Protein AF-A0A0Q7AP62-F1 (afdb_monomer_lite)

Structure (mmCIF, N/CA/C/O backbone):
data_AF-A0A0Q7AP62-F1
#
_entry.id   AF-A0A0Q7AP62-F1
#
loop_
_atom_site.group_PDB
_atom_site.id
_atom_site.type_symbol
_atom_site.label_atom_id
_atom_site.label_alt_id
_atom_site.label_comp_id
_atom_site.label_asym_id
_atom_site.label_entity_id
_atom_site.label_seq_id
_atom_site.pdbx_PDB_ins_code
_atom_site.Cartn_x
_atom_site.Cartn_y
_atom_site.Cartn_z
_atom_site.occupancy
_atom_site.B_iso_or_equiv
_atom_site.auth_seq_id
_atom_site.auth_comp_id
_atom_site.auth_asym_id
_atom_site.auth_atom_id
_atom_site.pdbx_PDB_model_num
ATOM 1 N N . MET A 1 1 ? -3.784 8.612 9.916 1.00 64.81 1 MET A N 1
ATOM 2 C CA . MET A 1 1 ? -4.333 7.906 11.102 1.00 64.81 1 MET A CA 1
ATOM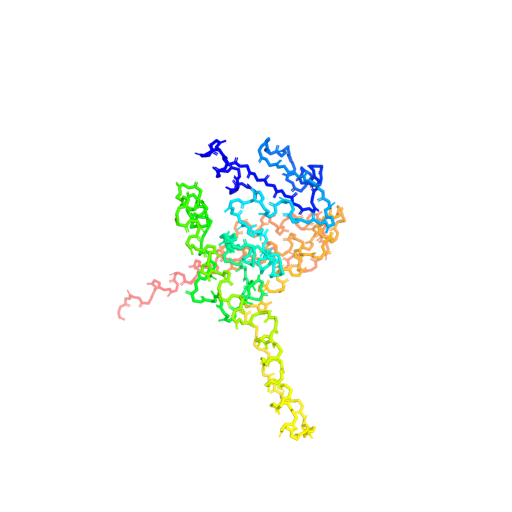 3 C C . MET A 1 1 ? -5.744 8.341 11.485 1.00 64.81 1 MET A C 1
ATOM 5 O O . MET A 1 1 ? -6.526 7.459 11.807 1.00 64.81 1 MET A O 1
ATOM 9 N N . ALA A 1 2 ? -6.120 9.628 11.392 1.00 78.25 2 ALA A N 1
ATOM 10 C CA . ALA A 1 2 ? -7.515 10.055 11.613 1.00 78.25 2 ALA A CA 1
ATOM 11 C C . ALA A 1 2 ? -8.532 9.243 10.777 1.00 78.25 2 ALA A C 1
ATOM 13 O O . ALA A 1 2 ? -9.542 8.788 11.300 1.00 78.25 2 ALA A O 1
ATOM 14 N N . THR A 1 3 ? -8.189 8.947 9.521 1.00 86.56 3 THR A N 1
ATOM 15 C CA . THR A 1 3 ? -8.929 8.066 8.602 1.00 86.56 3 THR A CA 1
ATOM 16 C C . THR A 1 3 ? -9.290 6.707 9.197 1.00 86.56 3 THR A C 1
ATOM 18 O O . THR A 1 3 ? -10.450 6.301 9.226 1.00 86.56 3 THR A O 1
ATOM 21 N N . VAL A 1 4 ? -8.276 5.990 9.686 1.00 88.00 4 VAL A N 1
ATOM 22 C CA . VAL A 1 4 ? -8.420 4.641 10.235 1.00 88.00 4 VAL A CA 1
ATOM 23 C C . VAL A 1 4 ? -9.237 4.694 11.514 1.00 88.00 4 VAL A C 1
ATOM 25 O O . VAL A 1 4 ? -10.117 3.868 11.710 1.00 88.00 4 VAL A O 1
ATOM 28 N N . GLU A 1 5 ? -8.999 5.676 12.377 1.00 90.06 5 GLU A N 1
ATOM 29 C CA . GLU A 1 5 ? -9.791 5.821 13.597 1.00 90.06 5 GLU A CA 1
ATOM 30 C C . GLU A 1 5 ? -11.261 6.105 13.297 1.00 90.06 5 GLU A C 1
ATOM 32 O O . GLU A 1 5 ? -12.128 5.513 13.934 1.00 90.06 5 GLU A O 1
ATOM 37 N N . ASN A 1 6 ? -11.560 6.925 12.288 1.00 90.62 6 ASN A N 1
ATOM 38 C CA . ASN A 1 6 ? -12.931 7.145 11.828 1.00 90.62 6 ASN A CA 1
ATOM 39 C C . ASN A 1 6 ? -13.575 5.845 11.325 1.00 90.62 6 ASN A C 1
ATOM 41 O O . ASN A 1 6 ? -14.739 5.578 11.627 1.00 90.62 6 ASN A O 1
ATOM 45 N N . LEU A 1 7 ? -12.826 5.011 10.596 1.00 93.12 7 LEU A N 1
ATOM 46 C CA . LEU A 1 7 ? -13.281 3.684 10.171 1.00 93.12 7 LEU A CA 1
ATOM 47 C C . LEU A 1 7 ? -13.565 2.767 11.359 1.00 93.12 7 LEU A C 1
ATOM 49 O O . LEU A 1 7 ? -14.641 2.174 11.424 1.00 93.12 7 LEU A O 1
ATOM 53 N N . LEU A 1 8 ? -12.630 2.679 12.305 1.00 95.56 8 LEU A N 1
ATOM 54 C CA . LEU A 1 8 ? -12.779 1.854 13.497 1.00 95.56 8 LEU A CA 1
ATOM 55 C C . LEU A 1 8 ? -13.981 2.334 14.316 1.00 95.56 8 LEU A C 1
ATOM 57 O O . LEU A 1 8 ? -14.835 1.526 14.667 1.00 95.56 8 LEU A O 1
ATOM 61 N N . ASN A 1 9 ? -14.109 3.631 14.588 1.00 94.88 9 ASN A N 1
ATOM 62 C CA . ASN A 1 9 ? -15.236 4.195 15.337 1.00 94.88 9 ASN A CA 1
ATOM 63 C C . ASN A 1 9 ? -16.593 3.920 14.670 1.00 94.88 9 ASN A C 1
ATOM 65 O O . ASN A 1 9 ? -17.581 3.717 15.371 1.00 94.88 9 ASN A O 1
ATOM 69 N N . ALA A 1 10 ? -16.638 3.874 13.336 1.00 93.75 10 ALA A N 1
ATOM 70 C CA . ALA A 1 10 ? -17.860 3.608 12.582 1.00 93.75 10 ALA A CA 1
ATOM 71 C C . ALA A 1 10 ? -18.273 2.122 12.542 1.00 93.75 10 ALA A C 1
ATOM 73 O O . ALA A 1 10 ? -19.449 1.835 12.317 1.00 93.75 10 ALA A O 1
ATOM 74 N N . ASP A 1 11 ? -17.348 1.177 12.733 1.00 94.69 11 ASP A N 1
ATOM 75 C CA . ASP A 1 11 ? -17.650 -0.261 12.776 1.00 94.69 11 ASP A CA 1
ATOM 76 C C . ASP A 1 11 ? -16.858 -0.942 13.899 1.00 94.69 11 ASP A C 1
ATOM 78 O O . ASP A 1 11 ? -15.639 -1.119 13.826 1.00 94.69 11 ASP A O 1
ATOM 82 N N . SER A 1 12 ? -17.568 -1.342 14.958 1.00 95.00 12 SER A N 1
ATOM 83 C CA . SER A 1 12 ? -16.989 -1.952 16.161 1.00 95.00 12 SER A CA 1
ATOM 84 C C . SER A 1 12 ? -16.307 -3.298 15.906 1.00 95.00 12 SER A C 1
ATOM 86 O O . SER A 1 12 ? -15.486 -3.714 16.720 1.00 95.00 12 SER A O 1
ATOM 88 N N . ARG A 1 13 ? -16.603 -3.958 14.781 1.00 94.44 13 ARG A N 1
ATOM 89 C CA . ARG A 1 13 ? -16.035 -5.263 14.412 1.00 94.44 13 ARG A CA 1
ATOM 90 C C . ARG A 1 13 ? -14.663 -5.142 13.757 1.00 94.44 13 ARG A C 1
ATOM 92 O O . ARG A 1 13 ? -13.969 -6.143 13.623 1.00 94.44 13 ARG A O 1
ATOM 99 N N . LEU A 1 14 ? -14.274 -3.941 13.324 1.00 96.94 14 LEU A N 1
ATOM 100 C CA . LEU A 1 14 ? -12.982 -3.720 12.685 1.00 96.94 14 LEU A CA 1
ATOM 101 C C . LEU A 1 14 ? -11.859 -3.663 13.718 1.00 96.94 14 LEU A C 1
ATOM 103 O O . LEU A 1 14 ? -11.960 -2.971 14.737 1.00 96.94 14 LEU A O 1
ATOM 107 N N . HIS A 1 15 ? -10.775 -4.365 13.403 1.00 97.50 15 HIS A N 1
ATOM 108 C CA . HIS A 1 15 ? -9.503 -4.354 14.111 1.00 97.50 15 HIS A CA 1
ATOM 109 C C . HIS A 1 15 ? -8.393 -4.132 13.081 1.00 97.50 15 HIS A C 1
ATOM 111 O O . HIS A 1 15 ? -8.418 -4.736 12.011 1.00 97.50 15 HIS A O 1
ATOM 117 N N . LEU A 1 16 ? -7.429 -3.269 13.398 1.00 96.62 16 LEU A N 1
ATOM 118 C CA . LEU A 1 16 ? -6.257 -3.039 12.557 1.00 96.62 16 LEU A CA 1
ATOM 119 C C . LEU A 1 16 ? -5.038 -3.680 13.208 1.00 96.62 16 LEU A C 1
ATOM 121 O O . LEU A 1 16 ? -4.735 -3.376 14.356 1.00 96.62 16 LEU A O 1
ATOM 125 N N . TYR A 1 17 ? -4.312 -4.504 12.462 1.00 96.69 17 TYR A N 1
ATOM 126 C CA . TYR A 1 17 ? -3.010 -5.022 12.870 1.00 96.69 17 TYR A CA 1
ATOM 127 C C . TYR A 1 17 ? -1.920 -4.311 12.075 1.00 96.69 17 TYR A C 1
ATOM 129 O O . TYR A 1 17 ? -1.925 -4.347 10.845 1.00 96.69 17 TYR A O 1
ATOM 137 N N . VAL A 1 18 ? -0.997 -3.660 12.779 1.00 94.69 18 VAL A N 1
ATOM 138 C CA . VAL A 1 18 ? 0.147 -2.965 12.186 1.00 94.69 18 VAL A CA 1
ATOM 139 C C . VAL A 1 18 ? 1.398 -3.780 12.462 1.00 94.69 18 VAL A C 1
ATOM 141 O O . VAL A 1 18 ? 1.852 -3.887 13.603 1.00 94.69 18 VAL A O 1
ATOM 144 N N . ILE A 1 19 ? 1.940 -4.371 11.402 1.00 93.69 19 ILE A N 1
ATOM 145 C CA . ILE A 1 19 ? 3.158 -5.177 11.443 1.00 93.69 19 ILE A CA 1
ATOM 146 C C . ILE A 1 19 ? 4.353 -4.274 11.133 1.00 93.69 19 ILE A C 1
ATOM 148 O O . ILE A 1 19 ? 4.316 -3.515 10.170 1.00 93.69 19 ILE A O 1
ATOM 152 N N . GLY A 1 20 ? 5.415 -4.387 11.927 1.00 91.94 20 GLY A N 1
ATOM 153 C CA . GLY A 1 20 ? 6.647 -3.607 11.786 1.00 91.94 20 GLY A CA 1
ATOM 154 C C . GLY A 1 20 ? 6.722 -2.359 12.666 1.00 91.94 20 GLY A C 1
ATOM 155 O O . GLY A 1 20 ? 7.734 -1.673 12.628 1.00 91.94 20 GLY A O 1
ATOM 156 N N . GLU A 1 21 ? 5.699 -2.081 13.477 1.00 92.00 21 GLU A N 1
ATOM 157 C CA . GLU A 1 21 ? 5.634 -0.883 14.325 1.00 92.00 21 GLU A CA 1
ATOM 158 C C . GLU A 1 21 ? 5.244 -1.249 15.763 1.00 92.00 21 GLU A C 1
ATOM 160 O O . GLU A 1 21 ? 4.511 -2.222 15.975 1.00 92.00 21 GLU A O 1
ATOM 165 N N . THR A 1 22 ? 5.724 -0.489 16.754 1.00 93.00 22 THR A N 1
ATOM 166 C CA . THR A 1 22 ? 5.348 -0.681 18.169 1.00 93.00 22 THR A CA 1
ATOM 167 C C . THR A 1 22 ? 4.281 0.328 18.605 1.00 93.00 22 THR A C 1
ATOM 169 O O . THR A 1 22 ? 4.158 1.397 17.998 1.00 93.00 22 THR A O 1
ATOM 172 N N . PRO A 1 23 ? 3.499 0.041 19.665 1.00 90.56 23 PRO A N 1
ATOM 173 C CA . PRO A 1 23 ? 2.543 1.009 20.199 1.00 90.56 23 PRO A CA 1
ATOM 174 C C . PRO A 1 23 ? 3.204 2.337 20.586 1.00 90.56 23 PRO A C 1
ATOM 176 O O . PRO A 1 23 ? 2.624 3.394 20.359 1.00 90.56 23 PRO A O 1
ATOM 179 N N . GLU A 1 24 ? 4.421 2.296 21.134 1.00 90.25 24 GLU A N 1
ATOM 180 C CA . GLU A 1 24 ? 5.185 3.478 21.539 1.00 90.25 24 GLU A CA 1
ATOM 181 C C . GLU A 1 24 ? 5.656 4.282 20.326 1.00 90.25 24 GLU A C 1
ATOM 183 O O . GLU A 1 24 ? 5.508 5.504 20.315 1.00 90.25 24 GLU A O 1
ATOM 188 N N . GLY A 1 25 ? 6.179 3.607 19.295 1.00 88.19 25 GLY A N 1
ATOM 189 C CA . GLY A 1 25 ? 6.592 4.241 18.043 1.00 88.19 25 GLY A CA 1
ATOM 190 C C . GLY A 1 25 ? 5.417 4.931 17.358 1.00 88.19 25 GLY A C 1
ATOM 191 O O . GLY A 1 25 ? 5.495 6.112 17.008 1.00 88.19 25 GLY A O 1
ATOM 192 N N . MET A 1 26 ? 4.275 4.245 17.288 1.00 87.12 26 MET A N 1
ATOM 193 C CA . MET A 1 26 ? 3.052 4.810 16.728 1.00 87.12 26 MET A CA 1
ATOM 194 C C . MET A 1 26 ? 2.481 5.950 17.582 1.00 87.12 26 MET A C 1
ATOM 196 O O . MET A 1 26 ? 2.103 6.989 17.041 1.00 87.12 26 MET A O 1
ATOM 200 N N . ALA A 1 27 ? 2.444 5.810 18.909 1.00 86.88 27 ALA A N 1
ATOM 201 C CA . ALA A 1 27 ? 1.982 6.872 19.804 1.00 86.88 27 ALA A CA 1
ATOM 202 C C . ALA A 1 27 ? 2.854 8.129 19.685 1.00 86.88 27 ALA A C 1
ATOM 204 O O . ALA A 1 27 ? 2.336 9.247 19.642 1.00 86.88 27 ALA A O 1
ATOM 205 N N . HIS A 1 28 ? 4.172 7.948 19.578 1.00 85.12 28 HIS A N 1
ATOM 206 C CA . HIS A 1 28 ? 5.119 9.033 19.351 1.00 85.12 28 HIS A CA 1
ATOM 207 C C . HIS A 1 28 ? 4.856 9.740 18.014 1.00 85.12 28 HIS A C 1
ATOM 209 O O . HIS A 1 28 ? 4.752 10.965 17.986 1.00 85.12 28 HIS A O 1
ATOM 215 N N . GLN A 1 29 ? 4.675 8.989 16.921 1.00 80.19 29 GLN A N 1
ATOM 216 C CA . GLN A 1 29 ? 4.326 9.550 15.607 1.00 80.19 29 GLN A CA 1
ATOM 217 C C . GLN A 1 29 ? 2.992 10.314 15.63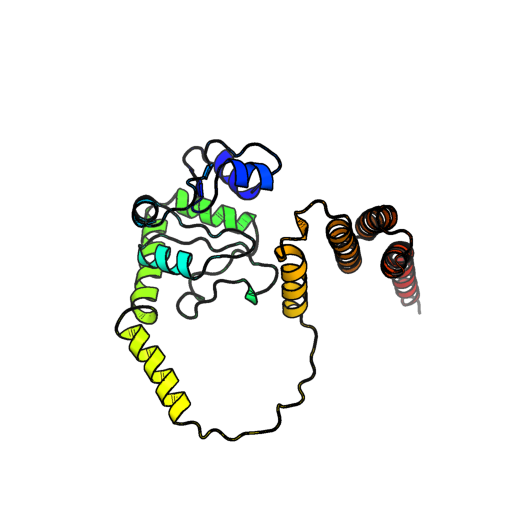2 1.00 80.19 29 GLN A C 1
ATOM 219 O O . GLN A 1 29 ? 2.841 11.326 14.947 1.00 80.19 29 GLN A O 1
ATOM 224 N N . LEU A 1 30 ? 2.022 9.848 16.423 1.00 82.06 30 LEU A N 1
ATOM 225 C CA . LEU A 1 30 ? 0.700 10.464 16.530 1.00 82.06 30 LEU A CA 1
ATOM 226 C C . LEU A 1 30 ? 0.635 11.640 17.508 1.00 82.06 30 LEU A C 1
ATOM 228 O O . LEU A 1 30 ? -0.323 12.412 17.451 1.00 82.06 30 LEU A O 1
ATOM 232 N N . GLY A 1 31 ? 1.599 11.758 18.423 1.00 85.75 31 GLY A N 1
ATOM 233 C CA . GLY A 1 31 ? 1.552 12.707 19.536 1.00 85.75 31 GLY A CA 1
ATOM 234 C C . GLY A 1 31 ? 0.419 12.432 20.535 1.00 85.75 31 GLY A C 1
ATOM 235 O O . GLY A 1 31 ? 0.019 13.334 21.270 1.00 85.75 31 GLY A O 1
ATOM 236 N N . ARG A 1 32 ? -0.141 11.215 20.541 1.00 86.75 32 ARG A N 1
ATOM 237 C CA . ARG A 1 32 ? -1.261 10.790 21.402 1.00 86.75 32 ARG A CA 1
ATOM 238 C C . ARG A 1 32 ? -1.326 9.268 21.514 1.00 86.75 32 ARG A C 1
ATOM 240 O O . ARG A 1 32 ? -0.635 8.562 20.787 1.00 86.75 32 ARG A O 1
ATOM 247 N N . SER A 1 33 ? -2.178 8.761 22.404 1.00 87.50 33 SER A N 1
ATOM 248 C CA . SER A 1 33 ? -2.395 7.321 22.542 1.00 87.50 33 SER A CA 1
ATOM 249 C C . SER A 1 33 ? -3.018 6.707 21.286 1.00 87.50 33 SER A C 1
ATOM 251 O O . SER A 1 33 ? -3.865 7.306 20.618 1.00 87.50 33 SER A O 1
ATOM 253 N N . VAL A 1 34 ? -2.593 5.480 20.992 1.00 91.81 34 VAL A N 1
ATOM 254 C CA . VAL A 1 34 ? -3.107 4.665 19.891 1.00 91.81 34 VAL A CA 1
ATOM 255 C C . VAL A 1 34 ? -4.520 4.175 20.226 1.00 91.81 34 VAL A C 1
ATOM 257 O O . VAL A 1 34 ? -4.823 3.839 21.371 1.00 91.81 34 VAL A O 1
ATOM 260 N N . HIS A 1 35 ? -5.401 4.136 19.226 1.00 94.69 35 HIS A N 1
ATOM 261 C CA . HIS A 1 35 ? -6.761 3.628 19.387 1.00 94.69 35 HIS A CA 1
ATOM 262 C C . HIS A 1 35 ? -6.752 2.143 19.827 1.00 94.69 35 HIS A C 1
ATOM 264 O O . HIS A 1 35 ? -6.006 1.353 19.251 1.00 94.69 35 HIS A O 1
ATOM 270 N N . PRO A 1 36 ? -7.609 1.701 20.772 1.00 95.62 36 PRO A N 1
ATOM 271 C CA . PRO A 1 36 ? -7.514 0.373 21.409 1.00 95.62 36 PRO A CA 1
ATOM 272 C C . PRO A 1 36 ? -7.726 -0.827 20.471 1.00 95.62 36 PRO A C 1
ATOM 274 O O . PRO A 1 36 ? -7.451 -1.964 20.842 1.00 95.62 36 PRO A O 1
ATOM 277 N N . ARG A 1 37 ? -8.244 -0.593 19.260 1.00 96.81 37 ARG A N 1
ATOM 278 C CA . ARG A 1 37 ? -8.394 -1.615 18.204 1.00 96.81 37 ARG A CA 1
ATOM 279 C C . ARG A 1 37 ? -7.313 -1.553 17.121 1.00 96.81 37 ARG A C 1
ATOM 281 O O . ARG A 1 37 ? -7.454 -2.216 16.098 1.00 96.81 37 ARG A O 1
ATOM 288 N N . ILE A 1 38 ? -6.268 -0.756 17.333 1.00 96.12 38 ILE A N 1
ATOM 289 C CA . ILE A 1 38 ? -5.041 -0.777 16.537 1.00 96.12 38 ILE A CA 1
ATOM 290 C C . ILE A 1 38 ? -3.997 -1.568 17.331 1.00 96.12 38 ILE A C 1
ATOM 292 O O . ILE A 1 38 ? -3.561 -1.152 18.402 1.00 96.12 38 ILE A O 1
ATOM 296 N N . HIS A 1 39 ? -3.606 -2.714 16.790 1.00 96.12 39 HIS A N 1
ATOM 297 C CA . HIS A 1 39 ? -2.686 -3.672 17.391 1.00 96.12 39 HIS A CA 1
ATOM 298 C C . HIS A 1 39 ? -1.336 -3.546 16.694 1.00 96.12 39 HIS A C 1
ATOM 300 O O . HIS A 1 39 ? -1.153 -4.045 15.585 1.00 96.12 39 HIS A O 1
ATOM 306 N N . CYS A 1 40 ? -0.401 -2.843 17.324 1.00 95.75 40 CYS A N 1
ATOM 307 C CA . CYS A 1 40 ? 0.969 -2.726 16.832 1.00 95.75 40 CYS A CA 1
ATOM 308 C C . CYS A 1 40 ? 1.771 -3.926 17.343 1.00 95.75 40 CYS A C 1
ATOM 310 O O . CYS A 1 40 ? 1.940 -4.078 18.553 1.00 95.75 40 CYS A O 1
ATOM 312 N N . VAL A 1 41 ? 2.215 -4.800 16.439 1.00 95.19 41 VAL A N 1
ATOM 313 C CA . VAL A 1 41 ? 2.811 -6.102 16.804 1.00 95.19 41 VAL A CA 1
ATOM 314 C C . VAL A 1 41 ? 4.336 -6.134 16.691 1.00 95.19 41 VAL A C 1
ATOM 316 O O . VAL A 1 41 ? 4.948 -7.178 16.901 1.00 95.19 41 VAL A O 1
ATOM 319 N N . GLY A 1 42 ? 4.959 -4.995 16.381 1.00 94.25 42 GLY A N 1
ATOM 320 C CA . GLY A 1 42 ? 6.396 -4.889 16.157 1.00 94.25 42 GLY A CA 1
ATOM 321 C C . GLY A 1 42 ? 6.859 -5.647 14.914 1.00 94.25 42 GLY A C 1
ATOM 322 O O . GLY A 1 42 ? 6.065 -6.042 14.056 1.00 94.25 42 GLY A O 1
ATOM 323 N N . THR A 1 43 ? 8.170 -5.835 14.800 1.00 94.31 43 THR A N 1
ATOM 324 C CA . THR A 1 43 ? 8.780 -6.567 13.686 1.00 94.31 43 THR A CA 1
ATOM 325 C C . THR A 1 43 ? 8.481 -8.057 13.792 1.00 94.31 43 THR A C 1
ATOM 327 O O . THR A 1 43 ? 8.801 -8.699 14.791 1.00 94.31 43 THR A O 1
ATOM 330 N N . VAL A 1 44 ? 7.921 -8.623 12.724 1.00 94.69 44 VAL A N 1
ATOM 331 C CA . VAL A 1 44 ? 7.590 -10.045 12.622 1.00 94.69 44 VAL A CA 1
ATOM 332 C C . VAL A 1 44 ? 8.353 -10.636 11.441 1.00 94.69 44 VAL A C 1
ATOM 334 O O . VAL A 1 44 ? 8.250 -10.129 10.328 1.00 94.69 44 VAL A O 1
ATOM 337 N N . VAL A 1 45 ? 9.116 -11.705 11.684 1.00 93.44 45 VAL A N 1
ATOM 338 C CA . VAL A 1 45 ? 9.909 -12.379 10.638 1.00 93.44 45 VAL A CA 1
ATOM 339 C C . VAL A 1 45 ? 9.011 -13.157 9.676 1.00 93.44 45 VAL A C 1
ATOM 341 O O . VAL A 1 45 ? 9.192 -13.070 8.466 1.00 93.44 45 VAL A O 1
ATOM 344 N N . ASP A 1 46 ? 8.032 -13.892 10.208 1.00 94.25 46 ASP A N 1
ATOM 345 C CA . ASP A 1 46 ? 7.053 -14.637 9.416 1.00 94.25 46 ASP A CA 1
ATOM 346 C C . ASP A 1 46 ? 5.644 -14.075 9.625 1.00 94.25 46 ASP A C 1
ATOM 348 O O . ASP A 1 46 ? 5.012 -14.255 10.667 1.00 94.25 46 ASP A O 1
ATOM 352 N N . THR A 1 47 ? 5.141 -13.383 8.608 1.00 94.19 47 THR A N 1
ATOM 353 C CA . THR A 1 47 ? 3.821 -12.743 8.618 1.00 94.19 47 THR A CA 1
ATOM 354 C C . THR A 1 47 ? 2.703 -13.660 8.118 1.00 94.19 47 THR A C 1
ATOM 356 O O . THR A 1 47 ? 1.550 -13.229 8.040 1.00 94.19 47 THR A O 1
ATOM 359 N N . THR A 1 48 ? 2.996 -14.931 7.821 1.00 94.56 48 THR A N 1
ATOM 360 C CA . THR A 1 48 ? 2.028 -15.907 7.294 1.00 94.56 48 THR A CA 1
ATOM 361 C C . THR A 1 48 ? 0.800 -16.050 8.189 1.00 94.56 48 THR A C 1
ATOM 363 O O . THR A 1 48 ? -0.323 -16.028 7.688 1.00 94.56 48 THR A O 1
ATOM 366 N N . GLY A 1 49 ? 0.988 -16.124 9.511 1.00 95.50 49 GLY A N 1
ATOM 367 C CA . GLY A 1 49 ? -0.125 -16.225 10.461 1.00 95.50 49 GLY A CA 1
ATOM 368 C C . GLY A 1 49 ? -1.061 -15.014 10.418 1.00 95.50 49 GLY A C 1
ATOM 369 O O . GLY A 1 49 ? -2.279 -15.172 10.440 1.00 95.50 49 GLY A O 1
ATOM 370 N N . TYR A 1 50 ? -0.503 -13.809 10.270 1.00 95.81 50 TYR A N 1
ATOM 371 C CA . TYR A 1 50 ? -1.297 -12.587 10.133 1.00 95.81 50 TYR A CA 1
ATOM 372 C C . TYR A 1 50 ? -2.058 -12.557 8.814 1.00 95.81 50 TYR A C 1
ATOM 374 O O . TYR A 1 50 ? -3.235 -12.223 8.813 1.00 95.81 50 TYR A O 1
ATOM 382 N N . ARG A 1 51 ? -1.423 -12.955 7.706 1.00 94.81 51 ARG A N 1
ATOM 383 C CA . ARG A 1 51 ? -2.090 -13.050 6.398 1.00 94.81 51 ARG A CA 1
ATOM 384 C C . ARG A 1 51 ? -3.236 -14.055 6.426 1.00 94.81 51 ARG A C 1
ATOM 386 O O . ARG A 1 51 ? -4.324 -13.737 5.972 1.00 94.81 51 ARG A O 1
ATOM 393 N N . ALA A 1 52 ? -3.022 -15.230 7.014 1.00 94.62 52 ALA A N 1
ATOM 394 C CA . ALA A 1 52 ? -4.054 -16.259 7.125 1.00 94.62 52 ALA A CA 1
ATOM 395 C C . ALA A 1 52 ? -5.275 -15.806 7.948 1.00 94.62 52 ALA A C 1
ATOM 397 O O . ALA A 1 52 ? -6.388 -16.250 7.679 1.00 94.62 52 ALA A O 1
ATOM 398 N N . ALA A 1 53 ? -5.070 -14.928 8.933 1.00 95.81 53 ALA A N 1
ATOM 399 C CA . ALA A 1 53 ? -6.133 -14.364 9.763 1.00 95.81 53 ALA A CA 1
ATOM 400 C C . ALA A 1 53 ? -6.710 -13.038 9.225 1.00 95.81 53 ALA A C 1
ATOM 402 O O . ALA A 1 53 ? -7.632 -12.487 9.821 1.00 95.81 53 ALA A O 1
ATOM 403 N N . CYS A 1 54 ? -6.157 -12.491 8.141 1.00 96.50 54 CYS A N 1
ATOM 404 C CA . CYS A 1 54 ? -6.496 -11.167 7.636 1.00 96.50 54 CYS A CA 1
ATOM 405 C C . CYS A 1 54 ? -7.668 -11.226 6.648 1.00 96.50 54 CYS A C 1
ATOM 407 O O . CYS A 1 54 ? -7.604 -11.918 5.634 1.00 96.50 54 CYS A O 1
ATOM 409 N N . ASP A 1 55 ? -8.720 -10.447 6.910 1.00 97.94 55 ASP A N 1
ATOM 410 C CA . ASP A 1 55 ? -9.846 -10.288 5.980 1.00 97.94 55 ASP A CA 1
ATOM 411 C C . ASP A 1 55 ? -9.531 -9.352 4.806 1.00 97.94 55 ASP A C 1
ATOM 413 O O . ASP A 1 55 ? -10.057 -9.538 3.709 1.00 97.94 55 ASP A O 1
ATOM 417 N N . ILE A 1 56 ? -8.756 -8.291 5.057 1.00 97.81 56 ILE A N 1
ATOM 418 C CA . ILE A 1 56 ? -8.475 -7.205 4.109 1.00 97.81 56 ILE A CA 1
ATOM 419 C C . ILE A 1 56 ? -7.070 -6.676 4.379 1.00 97.81 56 ILE A C 1
ATOM 421 O O . ILE A 1 56 ? -6.782 -6.215 5.486 1.00 97.81 56 ILE A O 1
ATOM 425 N N . TYR A 1 57 ? -6.221 -6.671 3.355 1.00 96.88 57 TYR A N 1
ATOM 426 C CA . TYR A 1 57 ? -4.951 -5.960 3.405 1.00 96.88 57 TYR A CA 1
ATOM 427 C C . TYR A 1 57 ? -5.178 -4.512 2.968 1.00 96.88 57 TYR A C 1
ATOM 429 O O . TYR A 1 57 ? -5.748 -4.260 1.908 1.00 96.88 57 TYR A O 1
ATOM 437 N N . ILE A 1 58 ? -4.743 -3.556 3.783 1.00 94.62 58 ILE A N 1
ATOM 438 C CA . ILE A 1 58 ? -4.812 -2.134 3.448 1.00 94.62 58 ILE A CA 1
ATOM 439 C C . ILE A 1 58 ? -3.399 -1.572 3.391 1.00 94.62 58 ILE A C 1
ATOM 441 O O . ILE A 1 58 ? -2.579 -1.841 4.271 1.00 94.62 58 ILE A O 1
ATOM 445 N N . GLU A 1 59 ? -3.106 -0.791 2.362 1.00 90.81 59 GLU A N 1
ATOM 446 C CA . GLU A 1 59 ? -1.830 -0.095 2.286 1.00 90.81 59 GLU A CA 1
ATOM 447 C C . GLU A 1 59 ? -1.832 1.157 3.163 1.00 90.81 59 GLU A C 1
ATOM 449 O O . GLU A 1 59 ? -2.841 1.861 3.300 1.00 90.81 59 GLU A O 1
ATOM 454 N N . SER A 1 60 ? -0.671 1.436 3.750 1.00 80.69 60 SER A N 1
ATOM 455 C CA . SER A 1 60 ? -0.394 2.673 4.469 1.00 80.69 60 SER A CA 1
ATOM 456 C C . SER A 1 60 ? -0.184 3.841 3.505 1.00 80.69 60 SER A C 1
ATOM 458 O O . SER A 1 60 ? 0.376 3.688 2.428 1.00 80.69 60 SER A O 1
ATOM 460 N N . PHE A 1 61 ? -0.580 5.040 3.924 1.00 71.19 61 PHE A N 1
ATOM 461 C CA . PHE A 1 61 ? -0.212 6.296 3.268 1.00 71.19 61 PHE A CA 1
ATOM 462 C C . PHE A 1 61 ? 1.039 6.885 3.958 1.00 71.19 61 PHE A C 1
ATOM 464 O O . PHE A 1 61 ? 1.112 6.790 5.187 1.00 71.19 61 PHE A O 1
ATOM 471 N N . PRO A 1 62 ? 2.000 7.514 3.244 1.00 67.12 62 PRO A N 1
ATOM 472 C CA . PRO A 1 62 ? 1.933 7.969 1.848 1.00 67.12 62 PRO A CA 1
ATOM 473 C C . PRO A 1 62 ? 2.417 6.989 0.777 1.00 67.12 62 PRO A C 1
ATOM 475 O O . PRO A 1 62 ? 2.294 7.315 -0.399 1.00 67.12 62 PRO A O 1
ATOM 478 N N . PHE A 1 63 ? 2.948 5.822 1.142 1.00 72.31 63 PHE A N 1
ATOM 479 C CA . PHE A 1 63 ? 3.358 4.816 0.165 1.00 72.31 63 PHE A CA 1
ATOM 480 C C . PHE A 1 63 ? 2.948 3.411 0.598 1.00 72.31 63 PHE A C 1
ATOM 482 O O . PHE A 1 63 ? 3.078 3.015 1.762 1.00 72.31 63 PHE A O 1
ATOM 489 N N . GLY A 1 64 ? 2.457 2.672 -0.391 1.00 77.31 64 GLY A N 1
ATOM 490 C CA . GLY A 1 64 ? 2.205 1.250 -0.298 1.00 77.31 64 GLY A CA 1
ATOM 491 C C . GLY A 1 64 ? 3.492 0.431 -0.339 1.00 77.31 64 GLY A C 1
ATOM 492 O O . GLY A 1 64 ? 4.570 0.932 -0.662 1.00 77.31 64 GLY A O 1
ATOM 493 N N . SER A 1 65 ? 3.382 -0.854 -0.023 1.00 85.62 65 SER A N 1
ATOM 494 C CA . SER A 1 65 ? 4.484 -1.803 -0.178 1.00 85.62 65 SER A CA 1
ATOM 495 C C . SER A 1 65 ? 4.117 -2.758 -1.297 1.00 85.62 65 SER A C 1
ATOM 497 O O . SER A 1 65 ? 3.326 -3.676 -1.087 1.00 85.62 65 SER A O 1
ATOM 499 N N . ASN A 1 66 ? 4.738 -2.568 -2.465 1.00 87.62 66 ASN A N 1
ATOM 500 C CA . ASN A 1 66 ? 4.558 -3.442 -3.626 1.00 87.62 66 ASN A CA 1
ATOM 501 C C . ASN A 1 66 ? 4.698 -4.919 -3.240 1.00 87.62 66 ASN A C 1
ATOM 503 O O . ASN A 1 66 ? 3.822 -5.728 -3.525 1.00 87.62 66 ASN A O 1
ATOM 507 N N . THR A 1 67 ? 5.764 -5.275 -2.521 1.00 90.19 67 THR A N 1
ATOM 508 C CA . THR A 1 67 ? 5.986 -6.657 -2.083 1.00 90.19 67 THR A CA 1
ATOM 509 C C . THR A 1 67 ? 4.869 -7.144 -1.163 1.00 90.19 67 THR A C 1
ATOM 511 O O . THR A 1 67 ? 4.311 -8.212 -1.400 1.00 90.19 67 THR A O 1
ATOM 514 N N . SER A 1 68 ? 4.485 -6.354 -0.157 1.00 91.69 68 SER A N 1
ATOM 515 C CA . SER A 1 68 ? 3.446 -6.759 0.797 1.00 91.69 68 SER A CA 1
ATOM 516 C C . SER A 1 68 ? 2.072 -6.900 0.135 1.00 91.69 68 SER A C 1
ATOM 518 O O . SER A 1 68 ? 1.331 -7.822 0.476 1.00 91.69 68 SER A O 1
ATOM 520 N N . LEU A 1 69 ? 1.753 -6.027 -0.826 1.00 93.38 69 LEU A N 1
ATOM 521 C CA . LEU A 1 69 ? 0.554 -6.096 -1.659 1.00 93.38 69 LEU A CA 1
ATOM 522 C C . LEU A 1 69 ? 0.524 -7.395 -2.461 1.00 93.38 69 LEU A C 1
ATOM 524 O O . LEU A 1 69 ? -0.472 -8.118 -2.414 1.00 93.38 69 LEU A O 1
ATOM 528 N N . LEU A 1 70 ? 1.617 -7.721 -3.161 1.00 93.62 70 LEU A N 1
ATOM 529 C CA . LEU A 1 70 ? 1.713 -8.950 -3.953 1.00 93.62 70 LEU A CA 1
ATOM 530 C C . LEU A 1 70 ? 1.590 -10.192 -3.076 1.00 93.62 70 LEU A C 1
ATOM 532 O O . LEU A 1 70 ? 0.904 -11.139 -3.446 1.00 93.62 70 LEU A O 1
ATOM 536 N N . GLU A 1 71 ? 2.219 -10.190 -1.904 1.00 94.25 71 GLU A N 1
ATOM 537 C CA . GLU A 1 71 ? 2.121 -11.294 -0.956 1.00 94.25 71 GLU A CA 1
ATOM 538 C C . GLU A 1 71 ? 0.691 -11.456 -0.426 1.00 94.25 71 GLU A C 1
ATOM 540 O O . GLU A 1 71 ? 0.175 -12.572 -0.412 1.00 94.25 71 GLU A O 1
ATOM 545 N N . ALA A 1 72 ? 0.011 -10.371 -0.045 1.00 95.62 72 ALA A N 1
ATOM 546 C CA . ALA A 1 72 ? -1.383 -10.431 0.397 1.00 95.62 72 ALA A CA 1
ATOM 547 C C . ALA A 1 72 ? -2.317 -10.947 -0.712 1.00 95.62 72 ALA A C 1
ATOM 549 O O . ALA A 1 72 ? -3.104 -11.872 -0.493 1.00 95.62 72 ALA A O 1
ATOM 550 N N . ALA A 1 73 ? -2.170 -10.415 -1.925 1.00 95.75 73 ALA A N 1
ATOM 551 C CA . ALA A 1 73 ? -2.932 -10.843 -3.090 1.00 95.75 73 ALA A CA 1
ATOM 552 C C . ALA A 1 73 ? -2.646 -12.308 -3.464 1.00 95.75 73 ALA A C 1
ATOM 554 O O . ALA A 1 73 ? -3.573 -13.058 -3.765 1.00 95.75 73 ALA A O 1
ATOM 555 N N . LEU A 1 74 ? -1.394 -12.773 -3.369 1.00 95.12 74 LEU A N 1
ATOM 556 C CA . LEU A 1 74 ? -1.056 -14.188 -3.551 1.00 95.12 74 LEU A CA 1
ATOM 557 C C . LEU A 1 74 ? -1.713 -15.072 -2.491 1.00 95.12 74 LEU A C 1
ATOM 559 O O . LEU A 1 74 ? -2.079 -16.197 -2.813 1.00 95.12 74 LEU A O 1
ATOM 563 N N . PHE A 1 75 ? -1.936 -14.586 -1.269 1.00 96.56 75 PHE A N 1
ATOM 564 C CA . PHE A 1 75 ? -2.727 -15.284 -0.249 1.00 96.56 75 PHE A CA 1
ATOM 565 C C . PHE A 1 75 ? -4.243 -15.271 -0.520 1.00 96.56 75 PHE A C 1
ATOM 567 O O . PHE A 1 75 ? -4.983 -15.949 0.185 1.00 96.56 75 PHE A O 1
ATOM 574 N N . GLY A 1 76 ? -4.710 -14.588 -1.571 1.00 97.12 76 GLY A N 1
ATOM 575 C CA . GLY A 1 76 ? -6.134 -14.454 -1.888 1.00 97.12 76 GLY A CA 1
ATOM 576 C C . GLY A 1 76 ? -6.855 -13.435 -1.007 1.00 97.12 76 GLY A C 1
ATOM 577 O O . GLY A 1 76 ? -8.076 -13.498 -0.882 1.00 97.12 76 GLY A O 1
ATOM 578 N N . ILE A 1 77 ? -6.113 -12.516 -0.385 1.00 98.25 77 ILE A N 1
ATOM 579 C CA . ILE A 1 77 ? -6.659 -11.453 0.460 1.00 98.25 77 ILE A CA 1
ATOM 580 C C . ILE A 1 77 ? -6.982 -10.252 -0.440 1.00 98.25 77 ILE A C 1
ATOM 582 O O . ILE A 1 77 ? -6.125 -9.852 -1.235 1.00 98.25 77 ILE A O 1
ATOM 586 N N . PRO A 1 78 ? -8.184 -9.653 -0.347 1.00 97.75 78 PRO A N 1
ATOM 587 C CA . PRO A 1 78 ? -8.481 -8.422 -1.067 1.00 97.75 78 PRO A CA 1
ATOM 588 C C . PRO A 1 78 ? -7.592 -7.277 -0.565 1.00 97.75 78 PRO A C 1
ATOM 590 O O . PRO A 1 78 ? -7.364 -7.131 0.639 1.00 97.75 78 PRO A O 1
ATOM 593 N N . VAL A 1 79 ? -7.120 -6.448 -1.496 1.00 96.12 79 VAL A N 1
ATOM 594 C CA . VAL A 1 79 ? -6.237 -5.314 -1.204 1.00 96.12 79 VAL A CA 1
ATOM 595 C C . VAL A 1 79 ? -6.977 -3.994 -1.394 1.00 96.12 79 VAL A C 1
ATOM 597 O O . VAL A 1 79 ? -7.652 -3.803 -2.401 1.00 96.12 79 VAL A O 1
ATOM 600 N N . VAL A 1 80 ? -6.814 -3.060 -0.455 1.00 95.12 80 VAL A N 1
ATOM 601 C CA . VAL A 1 80 ? -7.160 -1.647 -0.655 1.00 95.12 80 VAL A CA 1
ATOM 602 C C . VAL A 1 80 ? -5.863 -0.839 -0.739 1.00 95.12 80 VAL A C 1
ATOM 604 O O . VAL A 1 80 ? -5.188 -0.683 0.285 1.00 95.12 80 VAL A O 1
ATOM 607 N N . PRO A 1 81 ? -5.493 -0.340 -1.930 1.00 92.19 81 PRO A N 1
ATOM 608 C CA . PRO A 1 81 ? -4.263 0.414 -2.102 1.00 92.19 81 PRO A CA 1
ATOM 609 C C . PRO A 1 81 ? -4.383 1.795 -1.456 1.00 92.19 81 PRO A C 1
ATOM 611 O O . PRO A 1 81 ? -5.486 2.279 -1.176 1.00 92.19 81 PRO A O 1
ATOM 614 N N . ALA A 1 82 ? -3.244 2.434 -1.198 1.00 87.81 82 ALA A N 1
ATOM 615 C CA . ALA A 1 82 ? -3.222 3.733 -0.536 1.00 87.81 82 ALA A CA 1
ATOM 616 C C . ALA A 1 82 ? -3.998 4.771 -1.367 1.00 87.81 82 ALA A C 1
ATOM 618 O O . ALA A 1 82 ? -4.007 4.707 -2.599 1.00 87.81 82 ALA A O 1
ATOM 619 N N . CYS A 1 83 ? -4.643 5.740 -0.707 1.00 86.31 83 CYS A N 1
ATOM 620 C CA . CYS A 1 83 ? -5.234 6.890 -1.401 1.00 86.31 83 CYS A CA 1
ATOM 621 C C . CYS A 1 83 ? -4.186 7.531 -2.319 1.00 86.31 83 CYS A C 1
ATOM 623 O O . CYS A 1 83 ? -3.014 7.598 -1.937 1.00 86.31 83 CYS A O 1
ATOM 625 N N . LYS A 1 84 ? -4.609 7.978 -3.510 1.00 76.88 84 LYS A N 1
ATOM 626 C CA . LYS A 1 84 ? -3.723 8.428 -4.587 1.00 76.88 84 LYS A CA 1
ATOM 627 C C . LYS A 1 84 ? -2.594 9.321 -4.037 1.00 76.88 84 LYS A C 1
ATOM 629 O O . LYS A 1 84 ? -2.889 10.373 -3.462 1.00 76.88 84 LYS A O 1
ATOM 634 N N . PRO A 1 85 ? -1.324 8.888 -4.150 1.00 70.38 85 PRO A N 1
ATOM 635 C CA . PRO A 1 85 ? -0.198 9.596 -3.557 1.00 70.38 85 PRO A CA 1
ATOM 636 C C . PRO A 1 85 ? 0.096 10.911 -4.287 1.00 70.38 85 PRO A C 1
ATOM 638 O O . PRO A 1 85 ? -0.448 11.193 -5.353 1.00 70.38 85 PRO A O 1
ATOM 641 N N . LEU A 1 86 ? 0.993 11.715 -3.705 1.00 65.25 86 LEU A N 1
ATOM 642 C CA . LEU A 1 86 ? 1.419 13.011 -4.256 1.00 65.25 86 LEU A CA 1
ATOM 643 C C . LEU A 1 86 ? 2.073 12.909 -5.644 1.00 65.25 86 LEU A C 1
ATOM 645 O O . LEU A 1 86 ? 2.126 13.903 -6.358 1.00 65.25 86 LEU A O 1
ATOM 649 N N . THR A 1 87 ? 2.582 11.733 -6.010 1.00 72.38 87 THR A N 1
ATOM 650 C CA . THR A 1 87 ? 3.179 11.437 -7.318 1.00 72.38 87 THR A CA 1
ATOM 651 C C . THR A 1 87 ? 2.893 9.988 -7.691 1.00 72.38 87 THR A C 1
ATOM 653 O O . THR A 1 87 ? 2.876 9.117 -6.816 1.00 72.38 87 THR A O 1
ATOM 656 N N . ASN A 1 88 ? 2.722 9.710 -8.986 1.00 75.62 88 ASN A N 1
ATOM 657 C CA . ASN A 1 88 ? 2.508 8.343 -9.469 1.00 75.62 88 ASN A CA 1
ATOM 658 C C . ASN A 1 88 ? 3.720 7.432 -9.199 1.00 75.62 88 ASN A C 1
ATOM 660 O O . ASN A 1 88 ? 3.570 6.219 -9.100 1.00 75.62 88 ASN A O 1
ATOM 664 N N . LEU A 1 89 ? 4.912 8.004 -8.986 1.00 73.25 89 LEU A N 1
ATOM 665 C CA . LEU A 1 89 ? 6.124 7.252 -8.637 1.00 73.25 89 LEU A CA 1
ATOM 666 C C . LEU A 1 89 ? 6.033 6.521 -7.288 1.00 73.25 89 LEU A C 1
ATOM 668 O O . LEU A 1 89 ? 6.816 5.610 -7.031 1.00 73.25 89 LEU A O 1
ATOM 672 N N . LEU A 1 90 ? 5.099 6.920 -6.421 1.00 72.50 90 LEU A N 1
ATOM 673 C CA . LEU A 1 90 ? 4.861 6.292 -5.117 1.00 72.50 90 LEU A CA 1
ATOM 674 C C . LEU A 1 90 ? 3.710 5.275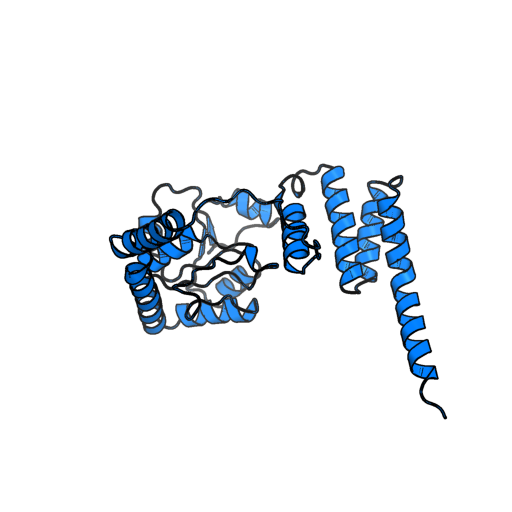 -5.149 1.00 72.50 90 LEU A C 1
ATOM 676 O O . LEU A 1 90 ? 3.353 4.720 -4.107 1.00 72.50 90 LEU A O 1
ATOM 680 N N . ILE A 1 91 ? 3.112 5.040 -6.320 1.00 77.62 91 ILE A N 1
ATOM 681 C CA . ILE A 1 91 ? 2.075 4.028 -6.497 1.00 77.62 91 ILE A CA 1
ATOM 682 C C . ILE A 1 91 ? 2.733 2.661 -6.654 1.00 77.62 91 ILE A C 1
ATOM 684 O O . ILE A 1 91 ? 3.719 2.485 -7.373 1.00 77.62 91 ILE A O 1
ATOM 688 N N . ALA A 1 92 ? 2.131 1.673 -6.002 1.00 72.31 92 ALA A N 1
ATOM 689 C CA . ALA A 1 92 ? 2.393 0.266 -6.222 1.00 72.31 92 ALA A CA 1
ATOM 690 C C . ALA A 1 92 ? 1.924 -0.166 -7.634 1.00 72.31 92 ALA A C 1
ATOM 692 O O . ALA A 1 92 ? 0.897 -0.823 -7.785 1.00 72.31 92 ALA A O 1
ATOM 693 N N . HIS A 1 93 ? 2.634 0.266 -8.684 1.00 73.25 93 HIS A N 1
ATOM 694 C CA . HIS A 1 93 ? 2.289 -0.055 -10.071 1.00 73.25 93 HIS A CA 1
ATOM 695 C C . HIS A 1 93 ? 2.589 -1.516 -10.399 1.00 73.25 93 HIS A C 1
ATOM 697 O O . HIS A 1 93 ? 3.671 -2.039 -10.116 1.00 73.25 93 HIS A O 1
ATOM 703 N N . ASN A 1 94 ? 1.620 -2.163 -11.041 1.00 77.50 94 ASN A N 1
ATOM 704 C CA . ASN A 1 94 ? 1.757 -3.511 -11.556 1.00 77.50 94 ASN A CA 1
ATOM 705 C C . ASN A 1 94 ? 0.841 -3.703 -12.763 1.00 77.50 94 ASN A C 1
ATOM 707 O O . ASN A 1 94 ? -0.362 -3.886 -12.587 1.00 77.50 94 ASN A O 1
ATOM 711 N N . ASP A 1 95 ? 1.427 -3.794 -13.957 1.00 79.75 95 ASP A N 1
ATOM 712 C CA . ASP A 1 95 ? 0.735 -3.986 -15.240 1.00 79.75 95 ASP A CA 1
ATOM 713 C C . ASP A 1 95 ? -0.322 -5.107 -15.231 1.00 79.75 95 ASP A C 1
ATOM 715 O O . ASP A 1 95 ? -1.283 -5.078 -15.993 1.00 79.75 95 ASP A O 1
ATOM 719 N N . SER A 1 96 ? -0.161 -6.134 -14.388 1.00 85.00 96 SER A N 1
ATOM 720 C CA . SER A 1 96 ? -1.118 -7.250 -14.303 1.00 85.00 96 SER A CA 1
ATOM 721 C C . SER A 1 96 ? -2.373 -6.957 -13.469 1.00 85.00 96 SER A C 1
ATOM 723 O O . SER A 1 96 ? -3.325 -7.746 -13.529 1.00 85.00 96 SER A O 1
ATOM 725 N N . LEU A 1 97 ? -2.347 -5.875 -12.683 1.00 89.69 97 LEU A N 1
ATOM 726 C CA . LEU A 1 97 ? -3.378 -5.477 -11.724 1.00 89.69 97 LEU A CA 1
ATOM 727 C C . LEU A 1 97 ? -3.979 -4.088 -12.000 1.00 89.69 97 LEU A C 1
ATOM 729 O O . LEU A 1 97 ? -5.000 -3.775 -11.397 1.00 89.69 97 LEU A O 1
ATOM 733 N N . GLU A 1 98 ? -3.395 -3.263 -12.877 1.00 85.69 98 GLU A N 1
ATOM 734 C CA . GLU A 1 98 ? -3.845 -1.875 -13.110 1.00 85.69 98 GLU A CA 1
ATOM 735 C C . GLU A 1 98 ? -5.323 -1.754 -13.507 1.00 85.69 98 GLU A C 1
ATOM 737 O O . GLU A 1 98 ? -5.978 -0.775 -13.160 1.00 85.69 98 GLU A O 1
ATOM 742 N N . ASP A 1 99 ? -5.872 -2.754 -14.199 1.00 88.81 99 ASP A N 1
ATOM 743 C CA . ASP A 1 99 ? -7.271 -2.767 -14.632 1.00 88.81 99 ASP A CA 1
ATOM 744 C C . ASP A 1 99 ? -8.265 -3.155 -13.526 1.00 88.81 99 ASP A C 1
ATOM 746 O O . ASP A 1 99 ? -9.473 -3.002 -13.707 1.00 88.81 99 ASP A O 1
ATOM 750 N N . ILE A 1 100 ? -7.778 -3.670 -12.395 1.00 91.62 100 ILE A N 1
ATOM 751 C CA . ILE A 1 100 ? -8.615 -4.197 -11.306 1.00 91.62 100 ILE A CA 1
ATOM 752 C C . ILE A 1 100 ? -8.289 -3.616 -9.927 1.00 91.62 100 ILE A C 1
ATOM 754 O O . ILE A 1 100 ? -9.054 -3.832 -8.988 1.00 91.62 100 ILE A O 1
ATOM 758 N N . LEU A 1 101 ? -7.160 -2.921 -9.782 1.00 91.38 101 LEU A N 1
ATOM 759 C CA . LEU A 1 101 ? -6.671 -2.397 -8.512 1.00 91.38 101 LEU A CA 1
ATOM 760 C C . LEU A 1 101 ? -6.144 -0.970 -8.693 1.00 91.38 101 LEU A C 1
ATOM 762 O O . LEU A 1 101 ? -4.944 -0.735 -8.799 1.00 91.38 101 LEU A O 1
ATOM 766 N N . ASP A 1 102 ? -7.063 -0.015 -8.714 1.00 90.38 102 ASP A N 1
ATOM 767 C CA . ASP A 1 102 ? -6.774 1.412 -8.785 1.00 90.38 102 ASP A CA 1
ATOM 768 C C . ASP A 1 102 ? -6.659 2.044 -7.388 1.00 90.38 102 ASP A C 1
ATOM 770 O O . ASP A 1 102 ? -7.309 1.629 -6.423 1.00 90.38 102 ASP A O 1
ATOM 774 N N . ASN A 1 103 ? -5.836 3.085 -7.269 1.00 90.94 103 ASN A N 1
ATOM 775 C CA . ASN A 1 103 ? -5.762 3.884 -6.050 1.00 90.94 103 ASN A CA 1
ATOM 776 C C . ASN A 1 103 ? -7.040 4.717 -5.873 1.00 90.94 103 ASN A C 1
ATOM 778 O O . ASN A 1 103 ? -7.432 5.415 -6.809 1.00 90.94 103 ASN A O 1
ATOM 782 N N . PRO A 1 104 ? -7.645 4.742 -4.671 1.00 91.19 104 PRO A N 1
ATOM 783 C CA . PRO A 1 104 ? -8.773 5.621 -4.392 1.00 91.19 104 PRO A CA 1
ATOM 784 C C . PRO A 1 104 ? -8.404 7.084 -4.636 1.00 91.19 104 PRO A C 1
ATOM 786 O O . PRO A 1 104 ? -7.330 7.533 -4.226 1.00 91.19 104 PRO A O 1
ATOM 789 N N . 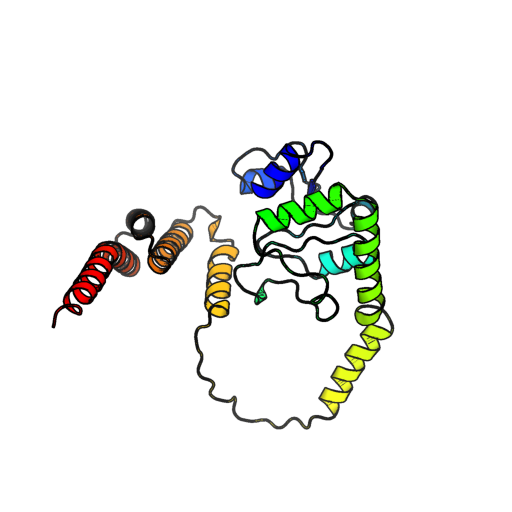ALA A 1 105 ? -9.304 7.848 -5.250 1.00 89.12 105 ALA A N 1
ATOM 790 C CA . ALA A 1 105 ? -9.092 9.263 -5.546 1.00 89.12 105 ALA A CA 1
ATOM 791 C C . ALA A 1 105 ? -9.220 10.158 -4.303 1.00 89.12 105 ALA A C 1
ATOM 793 O O . ALA A 1 105 ? -8.841 11.329 -4.338 1.00 89.12 105 ALA A O 1
ATOM 794 N N . SER A 1 106 ? -9.776 9.628 -3.211 1.00 88.06 106 SER A N 1
ATOM 795 C CA . SER A 1 106 ? -9.982 10.356 -1.962 1.00 88.06 106 SER A CA 1
ATOM 796 C C . SER A 1 106 ? -9.972 9.438 -0.741 1.00 88.06 106 SER A C 1
ATOM 798 O O . SER A 1 106 ? -10.152 8.221 -0.833 1.00 88.06 106 SER A O 1
ATOM 800 N N . GLU A 1 107 ? -9.816 10.051 0.431 1.00 88.62 107 GLU A N 1
ATOM 801 C CA . GLU A 1 107 ? -9.925 9.377 1.723 1.00 88.62 107 GLU A CA 1
ATOM 802 C C . GLU A 1 107 ? -11.313 8.748 1.941 1.00 88.62 107 GLU A C 1
ATOM 804 O O . GLU A 1 107 ? -11.420 7.638 2.469 1.00 88.62 107 GLU A O 1
ATOM 809 N N . ASP A 1 108 ? -12.373 9.421 1.488 1.00 91.19 108 ASP A N 1
ATOM 810 C CA . ASP A 1 108 ? -13.746 8.919 1.581 1.00 91.19 108 ASP A CA 1
ATOM 811 C C . ASP A 1 108 ? -13.941 7.659 0.743 1.00 91.19 108 ASP A C 1
ATOM 813 O O . ASP A 1 108 ? -14.551 6.690 1.203 1.00 91.19 108 ASP A O 1
ATOM 817 N N . GLU A 1 109 ? -13.377 7.642 -0.464 1.00 93.69 109 GLU A N 1
ATOM 818 C CA . GLU A 1 109 ? -13.405 6.474 -1.334 1.00 93.69 109 GLU A CA 1
ATOM 819 C C . GLU A 1 109 ? -12.590 5.313 -0.748 1.00 93.69 109 GLU A C 1
ATOM 821 O O . GLU A 1 109 ? -13.081 4.184 -0.703 1.00 93.69 109 GLU A O 1
ATOM 826 N N . TYR A 1 110 ? -11.392 5.585 -0.218 1.00 93.19 110 TYR A N 1
ATOM 827 C CA . TYR A 1 110 ? -10.580 4.592 0.495 1.00 93.19 110 TYR A CA 1
ATOM 828 C C . TYR A 1 110 ? -11.374 3.958 1.648 1.00 93.19 110 TYR A C 1
ATOM 830 O O . TYR A 1 110 ? -11.481 2.733 1.755 1.00 93.19 110 TYR A O 1
ATOM 838 N N . CYS A 1 111 ? -12.031 4.788 2.463 1.00 93.75 111 CYS A N 1
ATOM 839 C CA . CYS A 1 111 ? -12.894 4.324 3.544 1.00 93.75 111 CYS A CA 1
ATOM 840 C C . CYS A 1 111 ? -14.105 3.530 3.038 1.00 93.75 111 CYS A C 1
ATOM 842 O O . CYS A 1 111 ? -14.480 2.523 3.641 1.00 93.75 111 CYS A O 1
ATOM 844 N N . ALA A 1 112 ? -14.743 3.975 1.956 1.00 94.81 112 ALA A N 1
ATOM 845 C CA . ALA A 1 112 ? -15.891 3.296 1.370 1.00 94.81 112 ALA A CA 1
ATOM 846 C C . ALA A 1 112 ? -15.515 1.891 0.882 1.00 94.81 112 ALA A C 1
ATOM 848 O O . ALA A 1 112 ? -16.213 0.936 1.219 1.00 94.81 112 ALA A O 1
ATOM 849 N N . ARG A 1 113 ? -14.378 1.742 0.189 1.00 96.19 113 ARG A N 1
ATOM 850 C CA . ARG A 1 113 ? -13.870 0.440 -0.274 1.00 96.19 113 ARG A CA 1
ATOM 851 C C . ARG A 1 113 ? -13.625 -0.519 0.892 1.00 96.19 113 ARG A C 1
ATOM 853 O O . ARG A 1 113 ? -14.114 -1.649 0.858 1.00 96.19 113 ARG A O 1
ATOM 860 N N . ILE A 1 114 ? -12.969 -0.055 1.961 1.00 96.25 114 ILE A N 1
ATOM 861 C CA . ILE A 1 114 ? -12.752 -0.860 3.177 1.00 96.25 114 ILE A CA 1
ATOM 862 C C . ILE A 1 114 ? -14.085 -1.293 3.793 1.00 96.25 114 ILE A C 1
ATOM 864 O O . ILE A 1 114 ? -14.252 -2.464 4.125 1.00 96.25 114 ILE A O 1
ATOM 868 N N . ARG A 1 115 ? -15.059 -0.382 3.927 1.00 95.69 115 ARG A N 1
ATOM 869 C CA . ARG A 1 115 ? -16.377 -0.712 4.502 1.00 95.69 115 ARG A CA 1
ATOM 870 C C . ARG A 1 115 ? -17.149 -1.715 3.651 1.00 95.69 115 ARG A C 1
ATOM 872 O O . ARG A 1 115 ? -17.776 -2.608 4.218 1.00 95.69 115 ARG A O 1
ATOM 879 N N . THR A 1 116 ? -17.121 -1.576 2.327 1.00 95.94 116 THR A N 1
ATOM 880 C CA . THR A 1 116 ? -17.769 -2.517 1.403 1.00 95.94 116 THR A CA 1
ATOM 881 C C . THR A 1 116 ? -17.189 -3.911 1.582 1.00 95.94 116 THR A C 1
ATOM 883 O O . THR A 1 116 ? -17.931 -4.844 1.883 1.00 95.94 116 THR A O 1
ATOM 886 N N . LEU A 1 117 ? -15.860 -4.035 1.518 1.00 97.25 117 LEU A N 1
ATOM 887 C CA . LEU A 1 117 ? -15.182 -5.305 1.749 1.00 97.25 117 LEU A CA 1
ATOM 888 C C . LEU A 1 117 ? -15.489 -5.845 3.152 1.00 97.25 117 LEU A C 1
ATOM 890 O O . LEU A 1 117 ? -15.853 -7.004 3.295 1.00 97.25 117 LEU A O 1
ATOM 894 N N . ALA A 1 118 ? -15.447 -5.028 4.202 1.00 96.25 118 ALA A N 1
ATOM 895 C CA . ALA A 1 118 ? -15.719 -5.489 5.566 1.00 96.25 118 ALA A CA 1
ATOM 896 C C . ALA A 1 118 ? -17.140 -6.056 5.749 1.00 96.25 118 ALA A C 1
ATOM 898 O O . ALA A 1 118 ? -17.351 -6.979 6.543 1.00 96.25 118 ALA A O 1
ATOM 899 N N . ARG A 1 119 ? -18.123 -5.521 5.018 1.00 96.25 119 ARG A N 1
ATOM 900 C CA . ARG A 1 119 ? -19.538 -5.904 5.131 1.00 96.25 119 ARG A CA 1
ATOM 901 C C . ARG A 1 119 ? -19.931 -7.092 4.265 1.00 96.25 119 ARG A C 1
ATOM 903 O O . ARG A 1 119 ? -20.857 -7.795 4.655 1.00 96.25 119 ARG A O 1
ATOM 910 N N . ASP A 1 120 ? -19.244 -7.315 3.151 1.00 97.38 120 ASP A N 1
ATOM 911 C CA . ASP A 1 120 ? -19.607 -8.333 2.167 1.00 97.38 120 ASP A CA 1
ATOM 912 C C . ASP A 1 120 ? -18.493 -9.387 2.001 1.00 97.38 120 ASP A C 1
ATOM 914 O O . ASP A 1 120 ? -17.530 -9.171 1.257 1.00 97.38 120 ASP A O 1
ATOM 918 N N . PRO A 1 121 ? -18.604 -10.541 2.690 1.00 96.94 121 PRO A N 1
ATOM 919 C CA . PRO A 1 121 ? -17.630 -11.623 2.591 1.00 96.94 121 PRO A CA 1
ATOM 920 C C . PRO A 1 121 ? -17.496 -12.220 1.188 1.00 96.94 121 PRO A C 1
ATOM 922 O O . PRO A 1 121 ? -16.411 -12.687 0.840 1.00 96.94 121 PRO A O 1
ATOM 925 N N . ASP A 1 122 ? -18.561 -12.225 0.386 1.00 98.12 122 ASP A N 1
ATOM 926 C CA . ASP A 1 122 ? -18.524 -12.829 -0.945 1.00 98.12 122 ASP A CA 1
ATOM 927 C C . ASP A 1 122 ? -17.792 -11.909 -1.920 1.00 98.12 122 ASP A C 1
ATOM 929 O O . ASP A 1 122 ? -16.911 -12.373 -2.647 1.00 98.12 122 ASP A O 1
ATOM 933 N N . THR A 1 123 ? -18.028 -10.596 -1.830 1.00 97.44 123 THR A N 1
ATOM 934 C CA . THR A 1 123 ? -17.216 -9.600 -2.545 1.00 97.44 123 THR A CA 1
ATOM 935 C C . THR A 1 123 ? -15.741 -9.686 -2.140 1.00 97.44 123 THR A C 1
ATOM 937 O O . THR A 1 123 ? -14.874 -9.673 -3.017 1.00 97.44 123 THR A O 1
ATOM 940 N N . ARG A 1 124 ? -15.417 -9.856 -0.843 1.00 97.50 124 ARG A N 1
ATOM 941 C CA . ARG A 1 124 ? -14.016 -10.049 -0.404 1.00 97.50 124 ARG A CA 1
ATOM 942 C C . ARG A 1 124 ? -13.358 -11.244 -1.072 1.00 97.50 124 ARG A C 1
ATOM 944 O O . ARG A 1 124 ? -12.261 -11.115 -1.613 1.00 97.50 124 ARG A O 1
ATOM 951 N N . ARG A 1 125 ? -14.021 -12.402 -1.025 1.00 98.12 125 ARG A N 1
ATOM 952 C CA . ARG A 1 125 ? -13.495 -13.656 -1.581 1.00 98.12 125 ARG A CA 1
ATOM 953 C C . ARG A 1 125 ? -13.330 -13.565 -3.090 1.00 98.12 125 ARG A C 1
ATOM 955 O O . ARG A 1 125 ? -12.277 -13.933 -3.599 1.00 98.12 125 ARG A O 1
ATOM 962 N N . ALA A 1 126 ? -14.341 -13.056 -3.792 1.00 98.12 126 ALA A N 1
ATOM 963 C CA . ALA A 1 126 ? -14.303 -12.911 -5.241 1.00 98.12 126 ALA A CA 1
ATOM 964 C C . ALA A 1 126 ? -13.165 -11.979 -5.679 1.00 98.12 126 ALA A C 1
ATOM 966 O O . ALA A 1 126 ? -12.408 -12.306 -6.598 1.00 98.12 126 ALA A O 1
ATOM 967 N N . PHE A 1 127 ? -12.994 -10.848 -4.987 1.00 98.12 127 PHE A N 1
ATOM 968 C CA . PHE A 1 127 ? -11.941 -9.897 -5.316 1.00 98.12 127 PHE A CA 1
ATOM 969 C C . PHE A 1 127 ? -10.544 -10.452 -5.015 1.00 98.12 127 PHE A C 1
ATOM 971 O O . PHE A 1 127 ? -9.681 -10.451 -5.892 1.00 98.12 127 PHE A O 1
ATOM 978 N N . GLY A 1 128 ? -10.336 -11.019 -3.824 1.00 98.00 128 GLY A N 1
ATOM 979 C CA . GLY A 1 128 ? -9.070 -11.657 -3.457 1.00 98.00 128 GLY A CA 1
ATOM 980 C C . GLY A 1 128 ? -8.690 -12.820 -4.383 1.00 98.00 128 GLY A C 1
ATOM 981 O O . GLY A 1 128 ? -7.534 -12.936 -4.790 1.00 98.00 128 GLY A O 1
ATOM 982 N N . HIS A 1 129 ? -9.664 -13.636 -4.798 1.00 98.19 129 HIS A N 1
ATOM 983 C CA . HIS A 1 129 ? -9.457 -14.698 -5.785 1.00 98.19 129 HIS A CA 1
ATOM 984 C C . HIS A 1 129 ? -9.006 -14.141 -7.139 1.00 98.19 129 HIS A C 1
ATOM 986 O O . HIS A 1 129 ? -8.025 -14.618 -7.706 1.00 98.19 129 HIS A O 1
ATOM 992 N N . THR A 1 130 ? -9.676 -13.093 -7.624 1.00 97.81 130 THR A N 1
ATOM 993 C CA . THR A 1 130 ? -9.336 -12.434 -8.894 1.00 97.81 130 THR A CA 1
ATOM 994 C C . THR A 1 130 ? -7.901 -11.898 -8.875 1.00 97.81 130 THR A C 1
ATOM 996 O O . THR A 1 130 ? -7.139 -12.139 -9.815 1.00 97.81 130 THR A O 1
ATOM 999 N N . LEU A 1 131 ? -7.499 -11.229 -7.786 1.00 96.62 131 LEU A N 1
ATOM 1000 C CA . LEU A 1 131 ? -6.124 -10.750 -7.606 1.00 96.62 131 LEU A CA 1
ATOM 1001 C C . LEU A 1 131 ? -5.121 -11.912 -7.628 1.00 96.62 131 LEU A C 1
ATOM 1003 O O . LEU A 1 131 ? -4.124 -11.863 -8.353 1.00 96.62 131 LEU A O 1
ATOM 1007 N N . ARG A 1 132 ? -5.403 -12.989 -6.885 1.00 96.62 132 ARG A N 1
ATOM 1008 C CA . ARG A 1 132 ? -4.538 -14.173 -6.834 1.00 96.62 132 ARG A CA 1
ATOM 1009 C C . ARG A 1 132 ? -4.352 -14.801 -8.210 1.00 96.62 132 ARG A C 1
ATOM 1011 O O . ARG A 1 132 ? -3.221 -15.095 -8.587 1.00 96.62 132 ARG A O 1
ATOM 1018 N N . GLU A 1 133 ? -5.426 -15.006 -8.968 1.00 96.00 133 GLU A N 1
ATOM 1019 C CA . GLU A 1 133 ? -5.351 -15.605 -10.305 1.00 96.00 133 GLU A CA 1
ATOM 1020 C C . GLU A 1 133 ? -4.499 -14.773 -11.268 1.00 96.00 133 GLU A C 1
ATOM 1022 O O . GLU A 1 133 ? -3.658 -15.327 -11.984 1.00 96.00 133 GLU A O 1
ATOM 1027 N N . ARG A 1 134 ? -4.653 -13.441 -11.251 1.00 94.44 134 ARG A N 1
ATOM 1028 C CA . ARG A 1 134 ? -3.810 -12.537 -12.049 1.00 94.44 134 ARG A CA 1
ATOM 1029 C C . ARG A 1 134 ? -2.337 -12.681 -11.680 1.00 94.44 134 ARG A C 1
ATOM 1031 O O . ARG A 1 134 ? -1.499 -12.859 -12.565 1.00 94.44 134 ARG A O 1
ATOM 1038 N N . LEU A 1 135 ? -2.011 -12.688 -10.390 1.00 93.81 135 LEU A N 1
ATOM 1039 C CA . LEU A 1 135 ? -0.623 -12.832 -9.955 1.00 93.81 135 LEU A CA 1
ATOM 1040 C C . LEU A 1 135 ? -0.042 -14.208 -10.278 1.00 93.81 135 LEU A C 1
ATOM 1042 O O . LEU A 1 135 ? 1.091 -14.290 -10.750 1.00 93.81 135 LEU A O 1
ATOM 1046 N N . LEU A 1 136 ? -0.813 -15.284 -10.117 1.00 93.56 136 LEU A N 1
ATOM 1047 C CA . LEU A 1 136 ? -0.370 -16.628 -10.491 1.00 93.56 136 LEU A CA 1
ATOM 1048 C C . LEU A 1 136 ? -0.031 -16.730 -11.986 1.00 93.56 136 LEU A C 1
ATOM 1050 O O . LEU A 1 136 ? 0.907 -17.430 -12.369 1.00 93.56 136 LEU A O 1
ATOM 1054 N N . LYS A 1 137 ? -0.763 -15.997 -12.829 1.00 92.94 137 LYS A N 1
ATOM 1055 C CA . LYS A 1 137 ? -0.563 -15.974 -14.281 1.00 92.94 137 LYS A CA 1
ATOM 1056 C C . LYS A 1 137 ? 0.651 -15.154 -14.729 1.00 92.94 137 LYS A C 1
ATOM 1058 O O . LYS A 1 137 ? 1.179 -15.434 -15.803 1.00 92.94 137 LYS A O 1
ATOM 1063 N N . HIS A 1 138 ? 1.085 -14.157 -13.957 1.00 90.12 138 HIS A N 1
ATOM 1064 C CA . HIS A 1 138 ? 2.075 -13.172 -14.422 1.00 90.12 138 HIS A CA 1
ATOM 1065 C C . HIS A 1 138 ? 3.332 -13.056 -13.544 1.00 90.12 138 HIS A C 1
ATOM 1067 O O . HIS A 1 138 ? 4.423 -12.859 -14.075 1.00 90.12 138 HIS A O 1
ATOM 1073 N N . HIS A 1 139 ? 3.208 -13.222 -12.226 1.00 89.62 139 HIS A N 1
ATOM 1074 C CA . HIS A 1 139 ? 4.233 -12.829 -11.246 1.00 89.62 139 HIS A CA 1
ATOM 1075 C C . HIS A 1 139 ? 4.987 -13.983 -10.597 1.00 89.62 139 HIS A C 1
ATOM 1077 O O . HIS A 1 139 ? 5.950 -13.756 -9.871 1.00 89.62 139 HIS A O 1
ATOM 1083 N N . VAL A 1 140 ? 4.593 -15.231 -10.853 1.00 91.19 140 VAL A N 1
ATOM 1084 C CA . VAL A 1 140 ? 5.209 -16.390 -10.194 1.00 91.19 140 VAL A CA 1
ATOM 1085 C C . VAL A 1 140 ? 5.629 -17.479 -11.171 1.00 91.19 140 VAL A C 1
ATOM 1087 O O . VAL A 1 140 ? 5.147 -17.588 -12.303 1.00 91.19 140 VAL A O 1
ATOM 1090 N N . GLY A 1 141 ? 6.541 -18.328 -10.696 1.00 91.31 141 GLY A N 1
ATOM 1091 C CA . GLY A 1 141 ? 6.855 -19.605 -11.323 1.00 91.31 141 GLY A CA 1
ATOM 1092 C C . GLY A 1 141 ? 7.307 -19.488 -12.788 1.00 91.31 141 GLY A C 1
ATOM 1093 O O . GLY A 1 141 ? 8.101 -18.606 -13.129 1.00 91.31 141 GLY A O 1
ATOM 1094 N N . PRO A 1 142 ? 6.855 -20.402 -13.668 1.00 92.81 142 PRO A N 1
ATOM 1095 C CA . PRO A 1 142 ? 7.243 -20.404 -15.078 1.00 92.81 142 PRO A CA 1
ATOM 1096 C C . PRO A 1 142 ? 6.833 -19.141 -15.842 1.00 92.81 142 PRO A C 1
ATOM 1098 O O . PRO A 1 142 ? 7.572 -18.706 -16.724 1.00 92.81 142 PRO A O 1
ATOM 1101 N N . ALA A 1 143 ? 5.692 -18.531 -15.506 1.00 89.25 143 ALA A N 1
ATOM 1102 C CA . ALA A 1 143 ? 5.194 -17.357 -16.218 1.00 89.25 143 ALA A CA 1
ATOM 1103 C C . ALA A 1 143 ? 6.101 -16.135 -16.026 1.00 89.25 143 ALA A C 1
ATOM 1105 O O . ALA A 1 143 ? 6.430 -15.454 -17.005 1.00 89.25 143 ALA A O 1
ATOM 1106 N N . TRP A 1 144 ? 6.575 -15.926 -14.794 1.00 92.69 144 TRP A N 1
ATOM 1107 C CA . TRP A 1 144 ? 7.587 -14.917 -14.486 1.00 92.69 144 TRP A CA 1
ATOM 1108 C C . TRP A 1 144 ? 8.889 -15.177 -15.252 1.00 92.69 144 TRP A C 1
ATOM 1110 O O . TRP A 1 144 ? 9.388 -14.298 -15.953 1.00 92.69 144 TRP A O 1
ATOM 1120 N N . LYS A 1 145 ? 9.408 -16.414 -15.202 1.00 94.88 145 LYS A N 1
ATOM 1121 C CA . LYS A 1 145 ? 10.634 -16.793 -15.931 1.00 94.88 145 LYS A CA 1
ATOM 1122 C C . LYS A 1 145 ? 10.507 -16.542 -17.433 1.00 94.88 145 LYS A C 1
ATOM 1124 O O . LYS A 1 145 ? 11.455 -16.079 -18.057 1.00 94.88 145 LYS A O 1
ATOM 1129 N N . MET A 1 146 ? 9.337 -16.810 -18.010 1.00 93.19 146 MET A N 1
ATOM 1130 C CA . MET A 1 146 ? 9.054 -16.529 -19.415 1.00 93.19 146 MET A CA 1
ATOM 1131 C C . MET A 1 146 ? 9.040 -15.022 -19.712 1.00 93.19 146 MET A C 1
ATOM 1133 O O . MET A 1 146 ? 9.571 -14.610 -20.742 1.00 93.19 146 MET A O 1
ATOM 1137 N N . HIS A 1 147 ? 8.468 -14.187 -18.836 1.00 90.88 147 HIS A N 1
ATOM 1138 C CA . HIS A 1 147 ? 8.531 -12.726 -18.983 1.00 90.88 147 HIS A CA 1
ATOM 1139 C C . HIS A 1 147 ? 9.976 -12.230 -18.937 1.00 90.88 147 HIS A C 1
ATOM 1141 O O . HIS A 1 147 ? 10.405 -11.538 -19.858 1.00 90.88 147 HIS A O 1
ATOM 1147 N N . LEU A 1 148 ? 10.746 -12.670 -17.941 1.00 94.25 148 LEU A N 1
ATOM 1148 C CA . LEU A 1 148 ? 12.154 -12.312 -17.805 1.00 94.25 148 LEU A CA 1
ATOM 1149 C C . LEU A 1 148 ? 12.984 -12.762 -19.018 1.00 94.25 148 LEU A C 1
ATOM 1151 O O . LEU A 1 148 ? 13.771 -11.988 -19.557 1.00 94.25 148 LEU A O 1
ATOM 1155 N N . ASN A 1 149 ? 12.761 -13.984 -19.508 1.00 96.44 149 ASN A N 1
ATOM 1156 C CA . ASN A 1 149 ? 13.454 -14.491 -20.690 1.00 96.44 149 ASN A CA 1
ATOM 1157 C C . ASN A 1 149 ? 13.139 -13.668 -21.947 1.00 96.44 149 ASN A C 1
ATOM 1159 O O . ASN A 1 149 ? 14.033 -13.418 -22.748 1.00 96.44 149 ASN A O 1
ATOM 1163 N N . ARG A 1 150 ? 11.895 -13.194 -22.117 1.00 95.44 150 ARG A N 1
ATOM 1164 C CA . ARG A 1 150 ? 11.550 -12.287 -23.224 1.00 95.44 150 ARG A CA 1
ATOM 1165 C C . ARG A 1 150 ? 12.321 -10.973 -23.140 1.00 95.44 150 ARG A C 1
ATOM 1167 O O . ARG A 1 150 ? 12.815 -10.519 -24.164 1.00 95.44 150 ARG A O 1
ATOM 1174 N N . VAL A 1 151 ? 12.477 -10.401 -21.944 1.00 95.31 151 VAL A N 1
ATOM 1175 C CA . VAL A 1 151 ? 13.298 -9.194 -21.749 1.00 95.31 151 VAL A CA 1
ATOM 1176 C C . VAL A 1 151 ? 14.753 -9.465 -22.132 1.00 95.31 151 VAL A C 1
ATOM 1178 O O . VAL A 1 151 ? 15.335 -8.681 -22.877 1.00 95.31 151 VAL A O 1
ATOM 1181 N N . TYR A 1 152 ? 15.327 -10.593 -21.702 1.00 96.81 152 TYR A N 1
ATOM 1182 C CA . TYR A 1 152 ? 16.700 -10.952 -22.065 1.00 96.81 152 TYR A CA 1
ATOM 1183 C C . TYR A 1 152 ? 16.891 -11.194 -23.558 1.00 96.81 152 TYR A C 1
ATOM 1185 O O . TYR A 1 152 ? 17.869 -10.710 -24.119 1.00 96.81 152 TYR A O 1
ATOM 1193 N N . LEU A 1 153 ? 15.965 -11.888 -24.219 1.00 96.88 153 LEU A N 1
ATOM 1194 C CA . LEU A 1 153 ? 16.026 -12.096 -25.666 1.00 96.88 153 LEU A CA 1
ATOM 1195 C C . LEU A 1 153 ? 15.916 -10.771 -26.427 1.00 96.88 153 LEU A C 1
ATOM 1197 O O . LEU A 1 153 ? 16.696 -10.535 -27.347 1.00 96.88 153 LEU A O 1
ATOM 1201 N N . SER A 1 154 ? 15.006 -9.884 -26.013 1.00 96.19 154 SER A N 1
ATOM 1202 C CA . SER A 1 154 ? 14.889 -8.541 -26.586 1.00 96.19 154 SER A CA 1
ATOM 1203 C C . SER A 1 154 ? 16.170 -7.736 -26.392 1.00 96.19 154 SER A C 1
ATOM 1205 O O . SER A 1 154 ? 16.652 -7.134 -27.343 1.00 96.19 154 SER A O 1
ATOM 1207 N N . ALA A 1 155 ? 16.761 -7.760 -25.194 1.00 95.12 155 ALA A N 1
ATOM 1208 C CA . ALA A 1 155 ? 18.014 -7.067 -24.913 1.00 95.12 155 ALA A CA 1
ATOM 1209 C C . ALA A 1 155 ? 19.196 -7.646 -25.710 1.00 95.12 155 ALA A C 1
ATOM 1211 O O . ALA A 1 155 ? 20.008 -6.887 -26.226 1.00 95.12 155 ALA A O 1
ATOM 1212 N N . ALA A 1 156 ? 19.273 -8.971 -25.860 1.00 94.56 156 ALA A N 1
ATOM 1213 C CA . ALA A 1 156 ? 20.326 -9.645 -26.621 1.00 94.56 156 ALA A CA 1
ATOM 1214 C C . ALA A 1 156 ? 20.240 -9.379 -28.132 1.00 94.56 156 ALA A C 1
ATOM 1216 O O . ALA A 1 156 ? 21.260 -9.390 -28.818 1.00 94.56 156 ALA A O 1
ATOM 1217 N N . ALA A 1 157 ? 19.036 -9.127 -28.653 1.00 95.31 157 ALA A N 1
ATOM 1218 C CA . ALA A 1 157 ? 18.832 -8.732 -30.045 1.00 95.31 157 ALA A CA 1
ATOM 1219 C C . ALA A 1 157 ? 19.263 -7.279 -30.327 1.00 95.31 157 ALA A C 1
ATOM 1221 O O . ALA A 1 157 ? 19.419 -6.899 -31.489 1.00 95.31 157 ALA A O 1
ATOM 1222 N N . LEU A 1 158 ? 19.461 -6.458 -29.289 1.00 94.25 158 LEU A N 1
ATOM 1223 C CA . LEU A 1 158 ? 19.946 -5.091 -29.435 1.00 94.25 158 LEU A CA 1
ATOM 1224 C C . LEU A 1 158 ? 21.473 -5.085 -29.536 1.00 94.25 158 LEU A C 1
ATOM 1226 O O . LEU A 1 158 ? 22.186 -5.537 -28.642 1.00 94.25 158 LEU A O 1
ATOM 1230 N N . LEU A 1 159 ? 21.994 -4.491 -30.607 1.00 90.94 159 LEU A N 1
ATOM 1231 C CA . LEU A 1 159 ? 23.411 -4.157 -30.685 1.00 90.94 159 LEU A CA 1
ATOM 1232 C C . LEU A 1 159 ? 23.660 -2.902 -29.849 1.00 90.94 159 LEU A C 1
ATOM 1234 O O . LEU A 1 159 ? 23.137 -1.830 -30.164 1.00 90.94 159 LEU A O 1
ATOM 1238 N N . HIS A 1 160 ? 24.466 -3.026 -28.793 1.00 86.38 160 HIS A N 1
ATOM 1239 C CA . HIS A 1 160 ? 24.884 -1.867 -28.016 1.00 86.38 160 HIS A CA 1
ATOM 1240 C C . HIS A 1 160 ? 25.683 -0.916 -28.912 1.00 86.38 160 HIS A C 1
ATOM 1242 O O . HIS A 1 160 ? 26.783 -1.231 -29.363 1.00 86.38 160 HIS A O 1
ATOM 1248 N N . GLN A 1 161 ? 25.112 0.255 -29.174 1.00 89.94 161 GLN A N 1
ATOM 1249 C CA . GLN A 1 161 ? 25.777 1.338 -29.880 1.00 89.94 161 GLN A CA 1
ATOM 1250 C C . GLN A 1 161 ? 25.919 2.500 -28.902 1.00 89.94 161 GLN A C 1
ATOM 1252 O O . GLN A 1 161 ? 24.909 3.146 -28.606 1.00 89.94 161 GLN A O 1
ATOM 1257 N N . PRO A 1 162 ? 27.125 2.776 -28.381 1.00 89.88 162 PRO A N 1
ATOM 1258 C CA . PRO A 1 162 ? 27.330 3.953 -27.559 1.00 89.88 162 PRO A CA 1
ATOM 1259 C C . PRO A 1 162 ? 27.004 5.190 -28.398 1.00 89.88 162 PRO A C 1
ATOM 1261 O O . PRO A 1 162 ? 27.517 5.376 -29.502 1.00 89.88 162 PRO A O 1
ATOM 1264 N N . ARG A 1 163 ? 26.102 6.021 -27.884 1.00 89.00 163 ARG A N 1
ATOM 1265 C CA . ARG A 1 163 ? 25.710 7.297 -28.482 1.00 89.00 163 ARG A CA 1
ATOM 1266 C C . ARG A 1 163 ? 25.868 8.380 -27.419 1.00 89.00 163 ARG A C 1
ATOM 1268 O O . ARG A 1 163 ? 25.730 8.065 -26.234 1.00 89.00 163 ARG A O 1
ATOM 1275 N N . PRO A 1 164 ? 26.147 9.636 -27.807 1.00 92.31 164 PRO A N 1
ATOM 1276 C CA . PRO A 1 164 ? 26.039 10.753 -26.881 1.00 92.31 164 PRO A CA 1
ATOM 1277 C C . PRO A 1 164 ? 24.672 10.715 -26.195 1.00 92.31 164 PRO A C 1
ATOM 1279 O O . PRO A 1 164 ? 23.661 10.464 -26.857 1.00 92.31 164 PRO A O 1
ATOM 1282 N N . ILE A 1 165 ? 24.647 10.933 -24.879 1.00 89.19 165 ILE A N 1
ATOM 1283 C CA . ILE A 1 165 ? 23.391 11.043 -24.136 1.00 89.19 165 ILE A CA 1
ATOM 1284 C C . ILE A 1 165 ? 22.593 12.181 -24.789 1.00 89.19 165 ILE A C 1
ATOM 1286 O O . ILE A 1 165 ? 23.145 13.276 -24.942 1.00 89.19 165 ILE A O 1
ATOM 1290 N N . PRO A 1 166 ? 21.348 11.939 -25.238 1.00 88.00 166 PRO A N 1
ATOM 1291 C CA . PRO A 1 166 ? 20.557 12.985 -25.864 1.00 88.00 166 PRO A CA 1
ATOM 1292 C C . PRO A 1 166 ? 20.396 14.149 -24.886 1.00 88.00 166 PRO A C 1
ATOM 1294 O O . PRO A 1 166 ? 20.095 13.946 -23.711 1.00 88.00 166 PRO A O 1
ATOM 1297 N N . VAL A 1 167 ? 20.600 15.373 -25.376 1.00 88.31 167 VAL A N 1
ATOM 1298 C CA . VAL A 1 167 ? 20.278 16.576 -24.607 1.00 88.31 167 VAL A CA 1
ATOM 1299 C C . VAL A 1 167 ? 18.760 16.688 -24.587 1.00 88.31 167 VAL A C 1
ATOM 1301 O O . VAL A 1 167 ? 18.143 17.143 -25.547 1.00 88.31 167 VAL A O 1
ATOM 1304 N N . THR A 1 168 ? 18.154 16.201 -23.516 1.00 85.06 168 THR A N 1
ATOM 1305 C CA . THR A 1 168 ? 16.733 16.384 -23.239 1.00 85.06 168 THR A CA 1
ATOM 1306 C C . THR A 1 168 ? 16.547 17.657 -22.428 1.00 85.06 168 THR A C 1
ATOM 1308 O O . THR A 1 168 ? 17.309 17.918 -21.496 1.00 85.06 168 THR A O 1
ATOM 1311 N N . ASN A 1 169 ? 15.523 18.445 -22.758 1.00 83.19 169 ASN A N 1
ATOM 1312 C CA . ASN A 1 169 ? 15.095 19.519 -21.872 1.00 83.19 169 ASN A CA 1
ATOM 1313 C C . ASN A 1 169 ? 14.605 18.880 -20.571 1.00 83.19 169 ASN A C 1
ATOM 1315 O O . ASN A 1 169 ? 13.691 18.058 -20.594 1.00 83.19 169 ASN A O 1
ATOM 1319 N N . CYS A 1 170 ? 15.228 19.229 -19.448 1.00 75.44 170 CYS A N 1
ATOM 1320 C CA . CYS A 1 170 ? 14.674 18.896 -18.144 1.00 75.44 170 CYS A CA 1
ATOM 1321 C C . CYS A 1 170 ? 13.514 19.855 -17.879 1.00 75.44 170 CYS A C 1
ATOM 1323 O O . CYS A 1 170 ? 13.730 21.002 -17.487 1.00 75.44 170 CYS A O 1
ATOM 1325 N N . GLU A 1 171 ? 12.295 19.400 -18.136 1.00 79.31 171 GLU A N 1
ATOM 1326 C CA . GLU A 1 171 ? 11.092 20.093 -17.694 1.00 79.31 171 GLU A CA 1
ATOM 1327 C C . GLU A 1 171 ? 10.759 19.617 -16.283 1.00 79.31 171 GLU A C 1
ATOM 1329 O O . GLU A 1 171 ? 10.747 18.420 -16.019 1.00 79.31 171 GLU A O 1
ATOM 1334 N N . THR A 1 172 ? 10.523 20.549 -15.359 1.00 81.50 172 THR A N 1
ATOM 1335 C CA . THR A 1 172 ? 10.004 20.202 -14.035 1.00 81.50 172 THR A CA 1
ATOM 1336 C C . THR A 1 172 ? 8.540 19.808 -14.182 1.00 81.50 172 THR A C 1
ATOM 1338 O O . THR A 1 172 ? 7.690 20.671 -14.405 1.00 81.50 172 THR A O 1
ATOM 1341 N N . THR A 1 173 ? 8.253 18.516 -14.066 1.00 84.06 173 THR A N 1
ATOM 1342 C CA . THR A 1 173 ? 6.890 17.979 -14.054 1.00 84.06 173 THR A CA 1
ATOM 1343 C C . THR A 1 173 ? 6.291 18.006 -12.645 1.00 84.06 173 THR A C 1
ATOM 1345 O O . THR A 1 173 ? 6.998 18.189 -11.650 1.00 84.06 173 THR A O 1
ATOM 1348 N N . ASP A 1 174 ? 4.978 17.792 -12.538 1.00 78.25 174 ASP A N 1
ATOM 1349 C CA . ASP A 1 174 ? 4.312 17.639 -11.238 1.00 78.25 174 ASP A CA 1
ATOM 1350 C C . ASP A 1 174 ? 4.859 16.436 -10.449 1.00 78.25 174 ASP A C 1
ATOM 1352 O O . ASP A 1 174 ? 4.953 16.504 -9.224 1.00 78.25 174 ASP A O 1
ATOM 1356 N N . ASP A 1 175 ? 5.286 15.368 -11.134 1.00 79.00 175 ASP A N 1
ATOM 1357 C CA . ASP A 1 175 ? 5.924 14.208 -10.503 1.00 79.00 175 ASP A CA 1
ATOM 1358 C C . ASP A 1 175 ? 7.315 14.559 -9.948 1.00 79.00 175 ASP A C 1
ATOM 1360 O O . ASP A 1 175 ? 7.646 14.143 -8.837 1.00 79.00 175 ASP A O 1
ATOM 1364 N N . ASP A 1 176 ? 8.099 15.391 -10.645 1.00 78.88 176 ASP A N 1
ATOM 1365 C CA . ASP A 1 176 ? 9.387 15.886 -10.133 1.00 78.88 176 ASP A CA 1
ATOM 1366 C C . ASP A 1 176 ? 9.198 16.749 -8.882 1.00 78.88 176 ASP A C 1
ATOM 1368 O O . ASP A 1 176 ? 9.945 16.624 -7.904 1.00 78.88 176 ASP A O 1
ATOM 1372 N N . VAL A 1 177 ? 8.174 17.613 -8.887 1.00 81.06 177 VAL A N 1
ATOM 1373 C CA . VAL A 1 177 ? 7.791 18.391 -7.704 1.00 81.06 177 VAL A CA 1
ATOM 1374 C C . VAL A 1 177 ? 7.373 17.442 -6.587 1.00 81.06 177 VAL A C 1
ATOM 1376 O O . VAL A 1 177 ? 7.924 17.536 -5.493 1.00 81.06 177 VAL A O 1
ATOM 1379 N N . GLY A 1 178 ? 6.467 16.500 -6.851 1.00 79.06 178 GLY A N 1
ATOM 1380 C CA . GLY A 1 178 ? 5.985 15.513 -5.884 1.00 79.06 178 GLY A CA 1
ATOM 1381 C C . GLY A 1 178 ? 7.107 14.683 -5.256 1.00 79.06 178 GLY A C 1
ATOM 1382 O O . GLY A 1 178 ? 7.129 14.499 -4.038 1.00 79.06 178 GLY A O 1
ATOM 1383 N N . LEU A 1 179 ? 8.088 14.250 -6.049 1.00 78.38 179 LEU A N 1
ATOM 1384 C CA . LEU A 1 179 ? 9.263 13.527 -5.566 1.00 78.38 179 LEU A CA 1
ATOM 1385 C C . LEU A 1 179 ? 10.185 14.425 -4.729 1.00 78.38 179 LEU A C 1
ATOM 1387 O O . LEU A 1 179 ? 10.679 14.004 -3.681 1.00 78.38 179 LEU A O 1
ATOM 1391 N N . GLY A 1 180 ? 10.385 15.678 -5.143 1.00 78.50 180 GLY A N 1
ATOM 1392 C CA . GLY A 1 180 ? 11.114 16.674 -4.357 1.00 78.50 180 GLY A CA 1
ATOM 1393 C C . GLY A 1 180 ? 10.453 16.953 -3.001 1.00 78.50 180 GLY A C 1
ATOM 1394 O O . GLY A 1 180 ? 11.141 17.010 -1.980 1.00 78.50 180 GLY A O 1
ATOM 1395 N N . LEU A 1 181 ? 9.118 17.064 -2.978 1.00 72.25 181 LEU A N 1
ATOM 1396 C CA . LEU A 1 181 ? 8.312 17.183 -1.758 1.00 72.25 181 LEU A CA 1
ATOM 1397 C C . LEU A 1 181 ? 8.495 15.962 -0.861 1.00 72.25 181 LEU A C 1
ATOM 1399 O O . LEU A 1 181 ? 8.752 16.102 0.334 1.00 72.25 181 LEU A O 1
ATOM 1403 N N . PHE A 1 182 ? 8.379 14.767 -1.439 1.00 72.31 182 PHE A N 1
ATOM 1404 C CA . PHE A 1 182 ? 8.543 13.521 -0.709 1.00 72.31 182 PHE A CA 1
ATOM 1405 C C . PHE A 1 182 ? 9.929 13.423 -0.074 1.00 72.31 182 PHE A C 1
ATOM 1407 O O . PHE A 1 182 ? 10.008 13.199 1.128 1.00 72.31 182 PHE A O 1
ATOM 1414 N N . ASN A 1 183 ? 11.004 13.673 -0.827 1.00 73.19 183 ASN A N 1
ATOM 1415 C CA . ASN A 1 183 ? 12.368 13.644 -0.293 1.00 73.19 183 ASN A CA 1
ATOM 1416 C C . ASN A 1 183 ? 12.555 14.631 0.866 1.00 73.19 183 ASN A C 1
ATOM 1418 O O . ASN A 1 183 ? 13.136 14.270 1.885 1.00 73.19 183 ASN A O 1
ATOM 1422 N N . ALA A 1 184 ? 12.007 15.846 0.761 1.00 69.19 184 ALA A N 1
ATOM 1423 C CA . ALA A 1 184 ? 12.062 16.819 1.853 1.00 69.19 184 ALA A CA 1
ATOM 1424 C C . ALA A 1 184 ? 11.340 16.331 3.128 1.00 69.19 184 ALA A C 1
ATOM 1426 O O . ALA A 1 184 ? 11.770 16.637 4.242 1.00 69.19 184 ALA A O 1
ATOM 1427 N N . MET A 1 185 ? 10.255 15.564 2.983 1.00 65.44 185 MET A N 1
ATOM 1428 C CA . MET A 1 185 ? 9.501 15.002 4.110 1.00 65.44 185 MET A CA 1
ATOM 1429 C C . MET A 1 185 ? 10.123 13.712 4.669 1.00 65.44 185 MET A C 1
ATOM 1431 O O . MET A 1 185 ? 10.135 13.519 5.884 1.00 65.44 185 MET A O 1
ATOM 1435 N N . ALA A 1 186 ? 10.629 12.836 3.799 1.00 63.12 186 ALA A N 1
ATOM 1436 C CA . ALA A 1 186 ? 11.070 11.480 4.118 1.00 63.12 186 ALA A CA 1
ATOM 1437 C C . ALA A 1 186 ? 12.483 11.406 4.713 1.00 63.12 186 ALA A C 1
ATOM 1439 O O . ALA A 1 186 ? 12.817 10.399 5.332 1.00 63.12 186 ALA A O 1
ATOM 1440 N N . ASP A 1 187 ? 13.297 12.460 4.588 1.00 55.81 187 ASP A N 1
ATOM 1441 C CA . ASP A 1 187 ? 14.717 12.444 4.971 1.00 55.81 187 ASP A CA 1
ATOM 1442 C C . ASP A 1 187 ? 14.980 12.208 6.474 1.00 55.81 187 ASP A C 1
ATOM 1444 O O . ASP A 1 187 ? 16.134 12.157 6.899 1.00 55.81 187 ASP A O 1
ATOM 1448 N N . GLY A 1 188 ? 13.938 12.082 7.311 1.00 51.00 188 GLY A N 1
ATOM 1449 C CA . GLY A 1 188 ? 14.006 11.669 8.724 1.00 51.00 188 GLY A CA 1
ATOM 1450 C C . GLY A 1 188 ? 14.698 12.667 9.663 1.00 51.00 188 GLY A C 1
ATOM 1451 O O . GLY A 1 188 ? 14.399 12.725 10.856 1.00 51.00 188 GLY A O 1
ATOM 1452 N N . ARG A 1 189 ? 15.548 13.545 9.123 1.00 47.47 189 ARG A N 1
ATOM 1453 C CA . ARG A 1 189 ? 16.170 14.692 9.792 1.00 47.47 189 ARG A CA 1
ATOM 1454 C C . ARG A 1 189 ? 15.118 15.700 10.241 1.00 47.47 189 ARG A C 1
ATOM 1456 O O . ARG A 1 189 ? 15.332 16.392 11.229 1.00 47.47 189 ARG A O 1
ATOM 1463 N N . SER A 1 190 ? 13.959 15.706 9.587 1.00 46.38 190 SER A N 1
ATOM 1464 C CA . SER A 1 190 ? 12.744 16.463 9.915 1.00 46.38 190 SER A CA 1
ATOM 1465 C C . SER A 1 190 ? 12.126 16.131 11.280 1.00 46.38 190 SER A C 1
ATOM 1467 O O . SER A 1 190 ? 11.358 16.943 11.794 1.00 46.38 190 SER A O 1
ATOM 1469 N N . HIS A 1 191 ? 12.465 14.982 11.882 1.00 46.06 191 HIS A N 1
ATOM 1470 C CA . HIS A 1 191 ? 11.929 14.550 13.180 1.00 46.06 191 HIS A CA 1
ATOM 1471 C C . HIS A 1 191 ? 12.881 14.731 14.362 1.00 46.06 191 HIS A C 1
ATOM 1473 O O . HIS A 1 191 ? 12.470 14.547 15.505 1.00 46.06 191 HIS A O 1
ATOM 1479 N N . HIS A 1 192 ? 14.133 15.117 14.127 1.00 44.69 192 HIS A N 1
ATOM 1480 C CA . HIS A 1 192 ? 14.986 15.569 15.221 1.00 44.69 192 HIS A CA 1
ATOM 1481 C C . HIS A 1 192 ? 14.725 17.058 15.411 1.00 44.69 192 HIS A C 1
ATOM 1483 O O . HIS A 1 192 ? 14.654 17.800 14.435 1.00 44.69 192 HIS A O 1
ATOM 1489 N N . GLY A 1 193 ? 14.567 17.504 16.659 1.00 50.31 193 GLY A N 1
ATOM 1490 C CA . GLY A 1 193 ? 14.378 18.911 17.035 1.00 50.31 193 GLY A CA 1
ATOM 1491 C C . GLY A 1 193 ? 15.560 19.832 16.694 1.00 50.31 193 GLY A C 1
ATOM 1492 O O . GLY A 1 193 ? 15.770 20.822 17.389 1.00 50.31 193 GLY A O 1
ATOM 1493 N N . ASP A 1 194 ? 16.330 19.510 15.655 1.00 60.91 194 ASP A N 1
ATOM 1494 C CA . ASP A 1 194 ? 17.340 20.357 15.055 1.00 60.91 194 ASP A CA 1
ATOM 1495 C C . ASP A 1 194 ? 16.658 21.610 14.466 1.00 60.91 194 ASP A C 1
ATOM 1497 O O . ASP A 1 194 ? 15.764 21.503 13.609 1.00 60.91 194 ASP A O 1
ATOM 1501 N N . PRO A 1 195 ? 17.053 22.815 14.915 1.00 61.09 195 PRO A N 1
ATOM 1502 C CA . PRO A 1 195 ? 16.610 24.077 14.336 1.00 61.09 195 PRO A CA 1
ATOM 1503 C C . PRO A 1 195 ? 16.703 24.119 12.804 1.00 61.09 195 PRO A C 1
ATOM 1505 O O . PRO A 1 195 ? 15.853 24.746 12.169 1.00 61.09 195 PRO A O 1
ATOM 1508 N N . ILE A 1 196 ? 17.677 23.424 12.201 1.00 64.50 196 ILE A N 1
ATOM 1509 C CA . ILE A 1 196 ? 17.886 23.393 10.747 1.00 64.50 196 ILE A CA 1
ATOM 1510 C C . ILE A 1 196 ? 16.739 22.662 10.036 1.00 64.50 196 ILE A C 1
ATOM 1512 O O . ILE A 1 196 ? 16.160 23.191 9.084 1.00 64.50 196 ILE A O 1
ATOM 1516 N N . SER A 1 197 ? 16.347 21.487 10.525 1.00 62.41 197 SER A N 1
ATOM 1517 C CA . SER A 1 197 ? 15.255 20.699 9.945 1.00 62.41 197 SER A CA 1
ATOM 1518 C C . SER A 1 197 ? 13.894 21.371 10.125 1.00 62.41 197 SER A C 1
ATOM 1520 O O . SER A 1 197 ? 13.069 21.410 9.209 1.00 62.41 197 SER A O 1
ATOM 1522 N N . ARG A 1 198 ? 13.675 21.997 11.288 1.00 75.31 198 ARG A N 1
ATOM 1523 C CA . ARG A 1 198 ? 12.472 22.801 11.541 1.00 75.31 198 ARG A CA 1
ATOM 1524 C C . ARG A 1 198 ? 12.393 24.009 10.606 1.00 75.31 198 ARG A C 1
ATOM 1526 O O . ARG A 1 198 ? 11.314 24.327 10.106 1.00 75.31 198 ARG A O 1
ATOM 1533 N N . LEU A 1 199 ? 13.519 24.672 10.353 1.00 81.06 199 LEU A N 1
ATOM 1534 C CA . LEU A 1 199 ? 13.598 25.796 9.425 1.00 81.06 199 LEU A CA 1
ATOM 1535 C C . LEU A 1 199 ? 13.307 25.369 7.980 1.00 81.06 199 LEU A C 1
ATOM 1537 O O . LEU A 1 199 ? 12.568 26.069 7.286 1.00 81.06 199 LEU A O 1
ATOM 1541 N N . ALA A 1 200 ? 13.847 24.228 7.541 1.00 75.94 200 ALA A N 1
ATOM 1542 C CA . ALA A 1 200 ? 13.582 23.670 6.215 1.00 75.94 200 ALA A CA 1
ATOM 1543 C C . ALA A 1 200 ? 12.084 23.393 6.014 1.00 75.94 200 ALA A C 1
ATOM 1545 O O . ALA A 1 200 ? 11.498 23.889 5.051 1.00 75.94 200 ALA A O 1
ATOM 1546 N N . ASN A 1 201 ? 11.444 22.724 6.978 1.00 75.56 201 ASN A N 1
ATOM 1547 C CA . ASN A 1 201 ? 10.006 22.453 6.948 1.00 75.56 201 ASN A CA 1
ATOM 1548 C C . ASN A 1 201 ? 9.171 23.738 6.893 1.00 75.56 201 ASN A C 1
ATOM 1550 O O . ASN A 1 201 ? 8.259 23.848 6.081 1.00 75.56 201 ASN A O 1
ATOM 1554 N N . LEU A 1 202 ? 9.495 24.751 7.703 1.00 84.50 202 LEU A N 1
ATOM 1555 C CA . LEU A 1 202 ? 8.747 26.013 7.705 1.00 84.50 202 LEU A CA 1
ATOM 1556 C C . LEU A 1 202 ? 8.913 26.804 6.400 1.00 84.50 202 LEU A C 1
ATOM 1558 O O . LEU A 1 202 ? 7.936 27.356 5.894 1.00 84.50 202 LEU A O 1
ATOM 1562 N N . ARG A 1 203 ? 10.122 26.847 5.824 1.00 84.69 203 ARG A N 1
ATOM 1563 C CA . ARG A 1 203 ? 10.356 27.464 4.505 1.00 84.69 203 ARG A CA 1
ATOM 1564 C C . ARG A 1 203 ? 9.583 26.733 3.413 1.00 84.69 203 ARG A C 1
ATOM 1566 O O . ARG A 1 203 ? 8.987 27.371 2.546 1.00 84.69 203 ARG A O 1
ATOM 1573 N N . HIS A 1 204 ? 9.573 25.409 3.481 1.00 79.12 204 HIS A N 1
ATOM 1574 C CA . HIS A 1 204 ? 8.878 24.571 2.527 1.00 79.12 204 HIS A CA 1
ATOM 1575 C C . HIS A 1 204 ? 7.353 24.749 2.604 1.00 79.12 204 HIS A C 1
ATOM 1577 O O . HIS A 1 204 ? 6.727 25.102 1.605 1.00 79.12 204 HIS A O 1
ATOM 1583 N N . SER A 1 205 ? 6.758 24.632 3.794 1.00 82.88 205 SER A N 1
ATOM 1584 C CA . SER A 1 205 ? 5.320 24.848 3.999 1.00 82.88 205 SER A CA 1
ATOM 1585 C C . SER A 1 205 ? 4.888 26.265 3.620 1.00 82.88 205 SER A C 1
ATOM 1587 O O . SER A 1 205 ? 3.810 26.456 3.059 1.00 82.88 205 SER A O 1
ATOM 1589 N N . ALA A 1 206 ? 5.742 27.270 3.855 1.00 84.06 206 ALA A N 1
ATOM 1590 C CA . ALA A 1 206 ? 5.503 28.627 3.375 1.00 84.06 206 ALA A CA 1
ATOM 1591 C C . ALA A 1 206 ? 5.443 28.707 1.842 1.00 84.06 206 ALA A C 1
ATOM 1593 O O . ALA A 1 206 ? 4.567 29.375 1.290 1.00 84.06 206 ALA A O 1
ATOM 1594 N N . PHE A 1 207 ? 6.361 28.028 1.150 1.00 81.31 207 PHE A N 1
ATOM 1595 C CA . PHE A 1 207 ? 6.379 27.962 -0.307 1.00 81.31 207 PHE A CA 1
ATOM 1596 C C . PHE A 1 207 ? 5.151 27.230 -0.864 1.00 81.31 207 PHE A C 1
ATOM 1598 O O . PHE A 1 207 ? 4.487 27.769 -1.749 1.00 81.31 207 PHE A O 1
ATOM 1605 N N . ALA A 1 208 ? 4.814 26.058 -0.320 1.00 74.00 208 ALA A N 1
ATOM 1606 C CA . ALA A 1 208 ? 3.664 25.264 -0.747 1.00 74.00 208 ALA A CA 1
ATOM 1607 C C . ALA A 1 208 ? 2.344 26.031 -0.559 1.00 74.00 208 ALA A C 1
ATOM 1609 O O . ALA A 1 208 ? 1.569 26.162 -1.506 1.00 74.00 208 ALA A O 1
ATOM 1610 N N . ALA A 1 209 ? 2.134 26.643 0.614 1.00 76.44 209 ALA A N 1
ATOM 1611 C CA . ALA A 1 209 ? 0.966 27.483 0.884 1.00 76.44 209 ALA A CA 1
ATOM 1612 C C . ALA A 1 209 ? 0.876 28.676 -0.085 1.00 76.44 209 ALA A C 1
ATOM 1614 O O . ALA A 1 209 ? -0.193 28.976 -0.617 1.00 76.44 209 ALA A O 1
ATOM 1615 N N . LYS A 1 210 ? 2.011 29.322 -0.397 1.00 87.38 210 LYS A N 1
ATOM 1616 C CA . LYS A 1 210 ? 2.071 30.395 -1.405 1.00 87.38 210 LYS A CA 1
ATOM 1617 C C . LYS A 1 210 ? 1.655 29.885 -2.787 1.00 87.38 210 LYS A C 1
ATOM 1619 O O . LYS A 1 210 ? 0.934 30.584 -3.494 1.00 87.38 210 LYS A O 1
ATOM 1624 N N . TYR A 1 211 ? 2.132 28.702 -3.172 1.00 78.62 211 TYR A N 1
ATOM 1625 C CA . TYR A 1 211 ? 1.883 28.102 -4.482 1.00 78.62 211 TYR A CA 1
ATOM 1626 C C . TYR A 1 211 ? 0.396 27.800 -4.699 1.00 78.62 211 TYR A C 1
ATOM 1628 O O . TYR A 1 211 ? -0.167 28.202 -5.713 1.00 78.62 211 TYR A O 1
ATOM 1636 N N . VAL A 1 212 ? -0.271 27.212 -3.701 1.00 74.56 212 VAL A N 1
ATOM 1637 C CA . VAL A 1 212 ? -1.725 26.955 -3.746 1.00 74.56 212 VAL A CA 1
ATOM 1638 C C . VAL A 1 212 ? -2.573 28.208 -3.496 1.00 74.56 212 VAL A C 1
ATOM 1640 O O . VAL A 1 212 ? -3.795 28.181 -3.622 1.00 74.56 212 VAL A O 1
ATOM 1643 N N . GLY A 1 213 ? -1.942 29.343 -3.179 1.00 81.25 213 GLY A N 1
ATOM 1644 C CA . GLY A 1 213 ? -2.620 30.624 -3.019 1.00 81.25 213 GLY A CA 1
ATOM 1645 C C . GLY A 1 213 ? -3.101 30.972 -1.619 1.00 81.25 213 GLY A C 1
ATOM 1646 O O . GLY A 1 213 ? -3.764 31.999 -1.462 1.00 81.25 213 GLY A O 1
ATOM 1647 N N . ASP A 1 214 ? -2.775 30.160 -0.619 1.00 84.75 214 ASP A N 1
ATOM 1648 C CA . ASP A 1 214 ? -3.054 30.446 0.783 1.00 84.75 214 ASP A CA 1
ATOM 1649 C C . ASP A 1 214 ? -1.943 31.328 1.371 1.00 84.75 214 ASP A C 1
ATOM 1651 O O . ASP A 1 214 ? -1.010 30.892 2.054 1.00 84.75 214 ASP A O 1
ATOM 1655 N N . PHE A 1 215 ? -2.031 32.625 1.081 1.00 88.62 215 PHE A N 1
ATOM 1656 C CA . PHE A 1 215 ? -1.047 33.597 1.554 1.00 88.62 215 PHE A CA 1
ATOM 1657 C C . PHE A 1 215 ? -1.101 33.836 3.069 1.00 88.62 215 PHE A C 1
ATOM 1659 O O . PHE A 1 215 ? -0.109 34.293 3.641 1.00 88.62 215 PHE A O 1
ATOM 1666 N N . GLY A 1 216 ? -2.225 33.535 3.729 1.00 86.81 216 GLY A N 1
ATOM 1667 C CA . GLY A 1 216 ? -2.341 33.634 5.185 1.00 86.81 216 GLY A CA 1
ATOM 1668 C C . GLY A 1 216 ? -1.472 32.581 5.863 1.00 86.81 216 GLY A C 1
ATOM 1669 O O . GLY A 1 216 ? -0.624 32.902 6.703 1.00 86.81 216 GLY A O 1
ATOM 1670 N N . MET A 1 217 ? -1.608 31.335 5.415 1.00 82.25 217 MET A N 1
ATOM 1671 C CA . MET A 1 217 ? -0.804 30.220 5.894 1.00 82.25 217 MET A CA 1
ATOM 1672 C C . MET A 1 217 ? 0.672 30.370 5.496 1.00 82.25 217 MET A C 1
ATOM 1674 O O . MET A 1 217 ? 1.558 30.201 6.339 1.00 82.25 217 MET A O 1
ATOM 1678 N N . ALA A 1 218 ? 0.953 30.815 4.264 1.00 87.44 218 ALA A N 1
ATOM 1679 C CA . ALA A 1 218 ? 2.317 31.087 3.803 1.00 87.44 218 ALA A CA 1
ATOM 1680 C C . ALA A 1 218 ? 3.050 32.104 4.693 1.00 87.44 218 ALA A C 1
ATOM 1682 O O . ALA A 1 218 ? 4.232 31.936 5.015 1.00 87.44 218 ALA A O 1
ATOM 1683 N N . ARG A 1 219 ? 2.338 33.151 5.127 1.00 93.62 219 ARG A N 1
ATOM 1684 C CA . ARG A 1 219 ? 2.866 34.185 6.023 1.00 93.62 219 ARG A CA 1
ATOM 1685 C C . ARG A 1 219 ? 3.148 33.640 7.416 1.00 93.62 219 ARG A C 1
ATOM 1687 O O . ARG A 1 219 ? 4.209 33.924 7.965 1.00 93.62 219 ARG A O 1
ATOM 1694 N N . SER A 1 220 ? 2.230 32.846 7.967 1.00 90.00 220 SER A N 1
ATOM 1695 C CA . SER A 1 220 ? 2.394 32.215 9.282 1.00 90.00 220 SER A CA 1
ATOM 1696 C C . SER A 1 220 ? 3.649 31.334 9.339 1.00 90.00 220 SER A C 1
ATOM 1698 O O . SER A 1 220 ? 4.484 31.474 10.242 1.00 90.00 220 SER A O 1
ATOM 1700 N N . PHE A 1 221 ? 3.847 30.491 8.322 1.00 89.19 221 PHE A N 1
ATOM 1701 C CA . PHE A 1 221 ? 5.036 29.647 8.223 1.00 89.19 221 PHE A CA 1
ATOM 1702 C C . PHE A 1 221 ? 6.319 30.455 8.004 1.00 89.19 221 PHE A C 1
ATOM 1704 O O . PHE A 1 221 ? 7.313 30.209 8.686 1.00 89.19 221 PHE A O 1
ATOM 1711 N N . SER A 1 222 ? 6.289 31.475 7.139 1.00 90.31 222 SER A N 1
ATOM 1712 C CA . SER A 1 222 ? 7.450 32.346 6.899 1.00 90.31 222 SER A CA 1
ATOM 1713 C C . SER A 1 222 ? 7.867 33.125 8.154 1.00 90.31 222 SER A C 1
ATOM 1715 O O . SER A 1 222 ? 9.056 33.224 8.448 1.00 90.31 222 SER A O 1
ATOM 1717 N N . LEU A 1 223 ? 6.908 33.638 8.936 1.00 92.38 223 LEU A N 1
ATOM 1718 C CA . LEU A 1 223 ? 7.170 34.298 10.224 1.00 92.38 223 LEU A CA 1
ATOM 1719 C C . LEU A 1 223 ? 7.789 33.338 11.236 1.00 92.38 223 LEU A C 1
ATOM 1721 O O . LEU A 1 223 ? 8.733 33.690 11.940 1.00 92.38 223 LEU A O 1
ATOM 1725 N N . SER A 1 224 ? 7.265 32.117 11.300 1.00 89.56 224 SER A N 1
ATOM 1726 C CA . SER A 1 224 ? 7.810 31.078 12.170 1.00 89.56 224 SER A CA 1
ATOM 1727 C C . SER A 1 224 ? 9.239 30.706 11.763 1.00 89.56 224 SER A C 1
ATOM 1729 O O . SER A 1 224 ? 10.080 30.512 12.635 1.00 89.56 224 SER A O 1
ATOM 1731 N N . ALA A 1 225 ? 9.543 30.675 10.461 1.00 89.25 225 ALA A N 1
ATOM 1732 C CA . ALA A 1 225 ? 10.897 30.462 9.954 1.00 89.25 225 ALA A CA 1
ATOM 1733 C C . ALA A 1 225 ? 11.839 31.630 10.300 1.00 89.25 225 ALA A C 1
ATOM 1735 O O . ALA A 1 225 ? 12.977 31.391 10.695 1.00 89.25 225 ALA A O 1
ATOM 1736 N N . LEU A 1 226 ? 11.373 32.885 10.219 1.00 92.19 226 LEU A N 1
ATOM 1737 C CA . LEU A 1 226 ? 12.172 34.071 10.574 1.00 92.19 226 LEU A CA 1
ATOM 1738 C C . LEU A 1 226 ? 12.571 34.094 12.051 1.00 92.19 226 LEU A C 1
ATOM 1740 O O . LEU A 1 226 ? 13.635 34.600 12.389 1.00 92.19 226 LEU A O 1
ATOM 1744 N N . ARG A 1 227 ? 11.742 33.525 12.933 1.00 91.38 227 ARG A N 1
ATOM 1745 C CA . ARG A 1 227 ? 12.077 33.383 14.359 1.00 91.38 227 ARG A CA 1
ATOM 1746 C C . ARG A 1 227 ? 13.222 32.402 14.610 1.00 91.38 227 ARG A C 1
ATOM 1748 O O . ARG A 1 227 ? 13.837 32.475 15.666 1.00 91.38 227 ARG A O 1
ATOM 1755 N N . ILE A 1 228 ? 13.478 31.488 13.674 1.00 85.81 228 ILE A N 1
ATOM 1756 C CA . ILE A 1 228 ? 14.549 30.489 13.772 1.00 85.81 228 ILE A CA 1
ATOM 1757 C C . ILE A 1 228 ? 15.807 30.975 13.043 1.00 85.81 228 ILE A C 1
ATOM 1759 O O .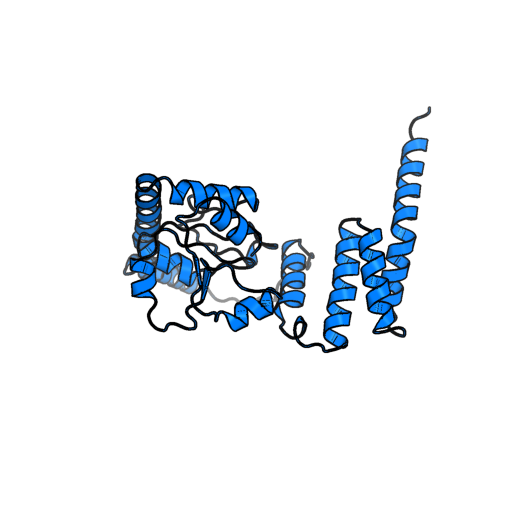 ILE A 1 228 ? 16.905 30.819 13.562 1.00 85.81 228 ILE A O 1
ATOM 1763 N N . ASP A 1 229 ? 15.654 31.598 11.872 1.00 87.75 229 ASP A N 1
ATOM 1764 C CA . ASP A 1 229 ? 16.757 32.152 11.082 1.00 87.75 229 ASP A CA 1
ATOM 1765 C C . ASP A 1 229 ? 16.397 33.539 10.538 1.00 87.75 229 ASP A C 1
ATOM 1767 O O . ASP A 1 229 ? 15.876 33.697 9.426 1.00 87.75 229 ASP A O 1
ATOM 1771 N N . ALA A 1 230 ? 16.681 34.549 11.361 1.00 88.19 230 ALA A N 1
ATOM 1772 C CA . ALA A 1 230 ? 16.412 35.950 11.064 1.00 88.19 230 ALA A CA 1
ATOM 1773 C C . ALA A 1 230 ? 17.399 36.559 10.054 1.00 88.19 230 ALA A C 1
ATOM 1775 O O . ALA A 1 230 ? 17.109 37.613 9.490 1.00 88.19 230 ALA A O 1
ATOM 1776 N N . LEU A 1 231 ? 18.553 35.926 9.816 1.00 86.81 231 LEU A N 1
ATOM 1777 C CA . LEU A 1 231 ? 19.581 36.421 8.890 1.00 86.81 231 LEU A CA 1
ATOM 1778 C C . LEU A 1 231 ? 19.505 35.738 7.513 1.00 86.81 231 LEU A C 1
ATOM 1780 O O . LEU A 1 231 ? 20.085 36.224 6.542 1.00 86.81 231 LEU A O 1
ATOM 1784 N N . GLY A 1 232 ? 18.748 34.644 7.398 1.00 85.81 232 GLY A N 1
ATOM 1785 C CA . GLY A 1 232 ? 18.546 33.906 6.159 1.00 85.81 232 GLY A CA 1
ATOM 1786 C C . GLY A 1 232 ? 17.804 34.699 5.084 1.00 85.81 232 GLY A C 1
ATOM 1787 O O . GLY A 1 232 ? 16.585 34.887 5.140 1.00 85.81 232 GLY A O 1
ATOM 1788 N N . SER A 1 233 ? 18.522 35.077 4.025 1.00 82.25 233 SER A N 1
ATOM 1789 C CA . SER A 1 233 ? 17.975 35.817 2.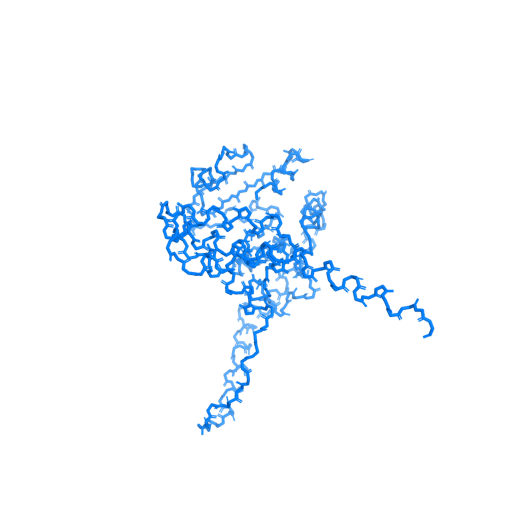877 1.00 82.25 233 SER A CA 1
ATOM 1790 C C . SER A 1 233 ? 16.811 35.095 2.181 1.00 82.25 233 SER A C 1
ATOM 1792 O O . SER A 1 233 ? 15.866 35.736 1.718 1.00 82.25 233 SER A O 1
ATOM 1794 N N . GLN A 1 234 ? 16.827 33.758 2.147 1.00 78.62 234 GLN A N 1
ATOM 1795 C CA . GLN A 1 234 ? 15.736 32.956 1.585 1.00 78.62 234 GLN A CA 1
ATOM 1796 C C . GLN A 1 234 ? 14.444 33.056 2.410 1.00 78.62 234 GLN A C 1
ATOM 1798 O O . GLN A 1 234 ? 13.362 33.154 1.830 1.00 78.62 234 GLN A O 1
ATOM 1803 N N . THR A 1 235 ? 14.539 33.090 3.745 1.00 85.69 235 THR A N 1
ATOM 1804 C CA . THR A 1 235 ? 13.363 33.228 4.618 1.00 85.69 235 THR A CA 1
ATOM 1805 C C . THR A 1 235 ? 12.685 34.577 4.410 1.00 85.69 235 THR A C 1
ATOM 1807 O O . THR A 1 235 ? 11.465 34.649 4.268 1.00 85.69 235 THR A O 1
ATOM 1810 N N . TRP A 1 236 ? 13.480 35.645 4.318 1.00 88.69 236 TRP A N 1
ATOM 1811 C CA . TRP A 1 236 ? 12.974 36.988 4.044 1.00 88.69 236 TRP A CA 1
ATOM 1812 C C . TRP A 1 236 ? 12.313 37.094 2.674 1.00 88.69 236 TRP A C 1
ATOM 1814 O O . TRP A 1 236 ? 11.241 37.684 2.562 1.00 88.69 236 TRP A O 1
ATOM 1824 N N . ARG A 1 237 ? 12.894 36.478 1.637 1.00 85.69 237 ARG A N 1
ATOM 1825 C CA . ARG A 1 237 ? 12.275 36.431 0.302 1.00 85.69 237 ARG A CA 1
ATOM 1826 C C . ARG A 1 237 ? 10.908 35.746 0.326 1.00 85.69 237 ARG A C 1
ATOM 1828 O O . ARG A 1 237 ? 9.966 36.273 -0.262 1.00 85.69 237 ARG A O 1
ATOM 1835 N N . LEU A 1 238 ? 10.782 34.610 1.016 1.00 84.25 238 LEU A N 1
ATOM 1836 C CA . LEU A 1 238 ? 9.501 33.907 1.170 1.00 84.25 238 LEU A CA 1
ATOM 1837 C C . LEU A 1 238 ? 8.480 34.743 1.948 1.00 84.25 238 LEU A C 1
ATOM 1839 O O . LEU A 1 238 ? 7.336 34.875 1.507 1.00 84.25 238 LEU A O 1
ATOM 1843 N N . PHE A 1 239 ? 8.907 35.372 3.045 1.00 90.62 239 PHE A N 1
ATOM 1844 C CA . PHE A 1 239 ? 8.048 36.249 3.832 1.00 90.62 239 PHE A CA 1
ATOM 1845 C C . PHE A 1 239 ? 7.535 37.426 2.998 1.00 90.62 239 PHE A C 1
ATOM 1847 O O . PHE A 1 239 ? 6.324 37.607 2.893 1.00 90.62 239 PHE A O 1
ATOM 1854 N N . LEU A 1 240 ? 8.417 38.167 2.324 1.00 88.81 240 LEU A N 1
ATOM 1855 C CA . LEU A 1 240 ? 8.028 39.289 1.465 1.00 88.81 240 LEU A CA 1
ATOM 1856 C C . LEU A 1 240 ? 7.091 38.840 0.335 1.00 88.81 240 LEU A C 1
ATOM 1858 O O . LEU A 1 240 ? 6.063 39.475 0.102 1.00 88.81 240 LEU A O 1
ATOM 1862 N N . ALA A 1 241 ? 7.368 37.703 -0.309 1.00 83.31 241 ALA A N 1
ATOM 1863 C CA . ALA A 1 241 ? 6.481 37.149 -1.330 1.00 83.31 241 ALA A CA 1
ATOM 1864 C C . ALA A 1 241 ? 5.079 36.814 -0.779 1.00 83.31 241 ALA A C 1
ATOM 1866 O O . ALA A 1 241 ? 4.080 37.032 -1.467 1.00 83.31 241 ALA A O 1
ATOM 1867 N N . SER A 1 242 ? 4.980 36.348 0.472 1.00 88.88 242 SER A N 1
ATOM 1868 C CA . SER A 1 242 ? 3.695 36.095 1.144 1.00 88.88 242 SER A CA 1
ATOM 1869 C C . SER A 1 242 ? 2.919 37.374 1.512 1.00 88.88 242 SER A C 1
ATOM 1871 O O . SER A 1 242 ? 1.699 37.335 1.690 1.00 88.88 242 SER A O 1
ATOM 1873 N N . LEU A 1 243 ? 3.603 38.522 1.611 1.00 87.62 243 LEU A N 1
ATOM 1874 C CA . LEU A 1 243 ? 2.974 39.825 1.856 1.00 87.62 243 LEU A CA 1
ATOM 1875 C C . LEU A 1 243 ? 2.385 40.433 0.580 1.00 87.62 243 LEU A C 1
ATOM 1877 O O . LEU A 1 243 ? 1.323 41.049 0.637 1.00 87.62 243 LEU A O 1
ATOM 1881 N N . VAL A 1 244 ? 3.059 40.245 -0.557 1.00 83.38 244 VAL A N 1
ATOM 1882 C CA . VAL A 1 244 ? 2.706 40.881 -1.839 1.00 83.38 244 VAL A CA 1
ATOM 1883 C C . VAL A 1 244 ? 1.661 40.078 -2.625 1.00 83.38 244 VAL A C 1
ATOM 1885 O O . VAL A 1 244 ? 0.885 40.652 -3.387 1.00 83.38 244 VAL A O 1
ATOM 1888 N N . GLY A 1 245 ? 1.581 38.761 -2.417 1.00 74.75 245 GLY A N 1
ATOM 1889 C CA . GLY A 1 245 ? 0.648 37.870 -3.122 1.00 74.75 245 GLY A CA 1
ATOM 1890 C C . GLY A 1 245 ? -0.830 38.308 -3.162 1.00 74.75 245 GLY A C 1
ATOM 1891 O O . GLY A 1 245 ? -1.428 38.271 -4.241 1.00 74.75 245 GLY A O 1
ATOM 1892 N N . PRO A 1 246 ? -1.429 38.782 -2.051 1.00 68.88 246 PRO A N 1
ATOM 1893 C CA . PRO A 1 246 ? -2.796 39.313 -2.052 1.00 68.88 246 PRO A CA 1
ATOM 1894 C C . PRO A 1 246 ? -2.973 40.552 -2.945 1.00 68.88 246 PRO A C 1
ATOM 1896 O O . PRO A 1 246 ? -3.995 40.688 -3.615 1.00 68.88 246 PRO A O 1
ATOM 1899 N N . LEU A 1 247 ? -1.965 41.430 -3.003 1.00 69.44 247 LEU A N 1
ATOM 1900 C CA . LEU A 1 247 ? -1.984 42.652 -3.817 1.00 69.44 247 LEU A CA 1
ATOM 1901 C C . LEU A 1 247 ? -1.825 42.343 -5.310 1.00 69.44 247 LEU A C 1
ATOM 1903 O O . LEU A 1 247 ? -2.499 42.952 -6.136 1.00 69.44 247 LEU A O 1
ATOM 1907 N N . ALA A 1 248 ? -0.998 41.353 -5.658 1.00 62.19 248 ALA A N 1
ATOM 1908 C CA . ALA A 1 248 ? -0.858 40.881 -7.035 1.00 62.19 248 ALA A CA 1
ATOM 1909 C C . ALA A 1 248 ? -2.163 40.260 -7.569 1.00 62.19 248 ALA A C 1
ATOM 1911 O O . ALA A 1 248 ? -2.530 40.487 -8.723 1.00 62.19 248 ALA A O 1
ATOM 1912 N N . ARG A 1 249 ? -2.912 39.537 -6.719 1.00 62.06 249 ARG A N 1
ATOM 1913 C CA . ARG A 1 249 ? -4.253 39.046 -7.075 1.00 62.06 249 ARG A CA 1
ATOM 1914 C C . ARG A 1 249 ? -5.234 40.192 -7.277 1.00 62.06 249 ARG A C 1
ATOM 1916 O O . ARG A 1 249 ? -5.872 40.222 -8.324 1.00 62.06 249 ARG A O 1
ATOM 1923 N N . LEU A 1 250 ? -5.287 41.151 -6.351 1.00 61.03 250 LEU A N 1
ATOM 1924 C CA . LEU A 1 250 ? -6.157 42.327 -6.461 1.00 61.03 250 LEU A CA 1
ATOM 1925 C C . LEU A 1 250 ? -5.893 43.137 -7.739 1.00 61.03 250 LEU A C 1
ATOM 1927 O O . LEU A 1 250 ? -6.842 43.461 -8.451 1.00 61.03 250 LEU A O 1
ATOM 1931 N N . ALA A 1 251 ? -4.625 43.377 -8.083 1.00 57.47 251 ALA A N 1
ATOM 1932 C CA . ALA A 1 251 ? -4.238 44.045 -9.325 1.00 57.47 251 ALA A CA 1
ATOM 1933 C C . ALA A 1 251 ? -4.652 43.249 -10.577 1.00 57.47 251 ALA A C 1
ATOM 1935 O O . ALA A 1 251 ? -5.137 43.833 -11.540 1.00 57.47 251 ALA A O 1
ATOM 1936 N N . SER A 1 252 ? -4.540 41.915 -10.555 1.00 56.88 252 SER A N 1
ATOM 1937 C CA . SER A 1 252 ? -4.984 41.065 -11.672 1.00 56.88 252 SER A CA 1
ATOM 1938 C C . SER A 1 252 ? -6.510 41.016 -11.839 1.00 56.88 252 SER A C 1
ATOM 1940 O O . SER A 1 252 ? -7.004 40.914 -12.963 1.00 56.88 252 SER A O 1
ATOM 1942 N N . THR A 1 253 ? -7.273 41.124 -10.744 1.00 59.09 253 THR A N 1
ATOM 1943 C CA . THR A 1 253 ? -8.740 41.229 -10.787 1.00 59.09 253 THR A CA 1
ATOM 1944 C C . THR A 1 253 ? -9.213 42.611 -11.229 1.00 59.09 253 THR A C 1
ATOM 1946 O O . THR A 1 253 ? -10.149 42.679 -12.017 1.00 59.09 253 THR A O 1
ATOM 1949 N N . LEU A 1 254 ? -8.540 43.686 -10.800 1.00 54.44 254 LEU A N 1
ATOM 1950 C CA . LEU A 1 254 ? -8.827 45.059 -11.238 1.00 54.44 254 LEU A CA 1
ATOM 1951 C C . LEU A 1 254 ? -8.485 45.259 -12.724 1.00 54.44 254 LEU A C 1
ATOM 1953 O O . LEU A 1 254 ? -9.273 45.816 -13.477 1.00 54.44 254 LEU A O 1
ATOM 1957 N N . TRP A 1 255 ? -7.378 44.680 -13.197 1.00 44.88 255 TRP A N 1
ATOM 1958 C CA . TRP A 1 255 ? -7.031 44.687 -14.622 1.00 44.88 255 TRP A CA 1
ATOM 1959 C C . TRP A 1 255 ? -8.043 43.922 -15.495 1.00 44.88 255 TRP A C 1
ATOM 1961 O O . TRP A 1 255 ? -8.259 44.264 -16.654 1.00 44.88 255 TRP A O 1
ATOM 1971 N N . ARG A 1 256 ? -8.696 42.880 -14.958 1.00 52.59 256 ARG A N 1
ATOM 1972 C CA . ARG A 1 256 ? -9.751 42.141 -15.677 1.00 52.59 256 ARG A CA 1
ATOM 1973 C C . ARG A 1 256 ? -11.115 42.837 -15.655 1.00 52.59 256 ARG A C 1
ATOM 1975 O O . ARG A 1 256 ? -11.925 42.530 -16.528 1.00 52.59 256 ARG A O 1
ATOM 1982 N N . SER A 1 257 ? -11.387 43.739 -14.709 1.00 49.97 257 SER A N 1
ATOM 1983 C CA . SER A 1 257 ? -12.640 44.509 -14.691 1.00 49.97 257 SER A CA 1
ATOM 1984 C C . SER A 1 257 ? -12.635 45.694 -15.657 1.00 49.97 257 SER A C 1
ATOM 1986 O O . SER A 1 257 ? -13.696 46.043 -16.161 1.00 49.97 257 SER A O 1
ATOM 1988 N N . ASP A 1 258 ? -11.462 46.235 -15.997 1.00 49.50 258 ASP A N 1
ATOM 1989 C CA . ASP A 1 258 ? -11.339 47.391 -16.903 1.00 49.50 258 ASP A CA 1
ATOM 1990 C C . ASP A 1 258 ? -11.368 47.013 -18.401 1.00 49.50 258 ASP A C 1
ATOM 1992 O O . ASP A 1 258 ? -11.396 47.877 -19.271 1.00 49.50 258 ASP A O 1
ATOM 1996 N N . GLY A 1 259 ? -11.413 45.715 -18.727 1.00 49.44 259 GLY A N 1
ATOM 1997 C CA . GLY A 1 259 ? -11.501 45.200 -20.102 1.00 49.44 259 GLY A CA 1
ATOM 1998 C C . GLY A 1 259 ? -12.923 44.926 -20.613 1.00 49.44 259 GLY A C 1
ATOM 1999 O O . GLY A 1 259 ? -13.078 44.268 -21.641 1.00 49.44 259 GLY A O 1
ATOM 2000 N N . LYS A 1 260 ? -13.968 45.355 -19.893 1.00 50.72 260 LYS A N 1
ATOM 2001 C CA . LYS A 1 260 ? -15.376 45.219 -20.312 1.00 50.72 260 LYS A CA 1
ATOM 2002 C C . LYS A 1 260 ? -16.125 46.551 -20.223 1.00 50.72 260 LYS A C 1
ATOM 2004 O O . LYS A 1 260 ? -17.104 46.675 -19.494 1.00 50.72 260 LYS A O 1
ATOM 2009 N N . SER A 1 261 ? -15.694 47.526 -21.010 1.00 50.25 261 SER A N 1
ATOM 2010 C CA . SER A 1 261 ? -16.547 48.639 -21.434 1.00 50.25 261 SER A CA 1
ATOM 2011 C C . SER A 1 261 ? -15.959 49.292 -22.683 1.00 50.25 261 SER A C 1
ATOM 2013 O O . SER A 1 261 ? -14.850 49.819 -22.613 1.00 50.25 261 SER A O 1
ATOM 2015 N N . ALA A 1 262 ? -16.776 49.285 -23.744 1.00 44.06 262 ALA A N 1
ATOM 2016 C CA . ALA A 1 262 ? -16.565 49.742 -25.125 1.00 44.06 262 ALA A CA 1
ATOM 2017 C C . ALA A 1 262 ? -15.867 48.743 -26.061 1.00 44.06 262 ALA A C 1
ATOM 2019 O O . ALA A 1 262 ? -14.638 48.553 -25.959 1.00 44.06 262 ALA A O 1
#

Foldseek 3Di:
DVLVVVLCVVDVPDAAEAEQDDQVRVCVVVVHGDDPRYHDPHHDPDCPVVLVVDQEAEADPPAGDLVVQLVSLLSLFHYAYAADHQACVRGSDDPLCCVPHDHHPDSVRSSVVVVVSVVDSVVRNVRSVSSNVSCVCDPDDPNVVVVVVVVVVVVVPDDDDDDPDDPDPPDCDSNNVRVVVCCLVVVCVCPPPPLVSLLSVLLVQLVVCVVVPNLVRNLVSLVVSCVSPVPDPSSVVSNVSSVCSVVVVVVVVVVVVVPPDD

Secondary structure (DSSP, 8-state):
-HHHHHHHHH-TT--EEETT--HHHHHHHHTSPPPTTEEE----S--HHHHHH-S-EEPPSS---HHHHHHHHHTT--EEPPS--SSGGGS---TTTTTT-PPPSSHHHHHHHHHHHHH-HHHHHHHHHHHHHHHHHHTSHHHHHHHHHHHHHHHHHS-----PPP-------HHHHHHHHHHHHHTSGGGS--HHHHHHHHHHHHHHHHHHT-HHHHHHHHHHHHTT-SS-HHHHHHHHHHHHHHHHHHHHHHHHHTTS--

Sequence (262 aa):
MATVENLLNADSRLHLYVIGETPEGMAHQLGRSVHPRIHCVGTVVDTTGYRAACDIYIESFPFGSNTSLLEAALFGIPVVPACKPLTNLLIAHNDSLEDILDNPASEDEYCARIRTLARDPDTRRAFGHTLRERLLKHHVGPAWKMHLNRVYLSAAALLHQPRPIPVTNCETTDDDVGLGLFNAMADGRSHHGDPISRLANLRHSAFAAKYVGDFGMARSFSLSALRIDALGSQTWRLFLASLVGPLARLASTLWRSDGKSA

Radius of gyration: 24.35 Å; chains: 1; bounding box: 47×70×53 Å

pLDDT: mean 84.87, std 13.12, range [44.06, 98.25]